Protein AF-A0A212C0D0-F1 (afdb_monomer)

Secondary structure (DSSP, 8-state):
---------------------------TTTT-----GGGGEEES-BS-EEEE-TTSSTT--EEEES-BS-EEEE-S-BS-EEEES-BS-EEEEEEEEEEEEEES-BS-EEEEEEEEEEEES-EEEEEEEEESS--EEES-EEEEEEE---B-TTHHHHHHHTT--TT---TT--EESSPPTT--SEEEPPTT--HHHHSPPP-STTGGGS--B--GGG-SS----TTSPPS--------PPSSTTHHHHHHHHHHHHHS-TTEEES-BS-EEEE-TTSSTT-EEEEES-BS-EEEE-S-BSEEEEES-BS-EEEE--BSS-EEEES-B-

Organism: Cervus elaphus hippelaphus (NCBI:txid46360)

Sequence (329 aa):
MGCFFSKRRKAEKESQPEDEEVQPKQYSWDQREKVDLKDYMFSGLKDVTVGRLPGKVAGQQFLIQDCENCNIYIFDHSATVTIDDCTNCVIFLGPVKGSVFFRNCRDCKCALACQQFRVRDCRKLEVFLCCATQPIIESSTNIKFSCFQWYYPELAFQFKDAGLSIFNNTWSSIHDFTPVSGERNWSLLPEDAVVQDHVPLPTTEELKAVRISTEASRSIVPVSRGQRQK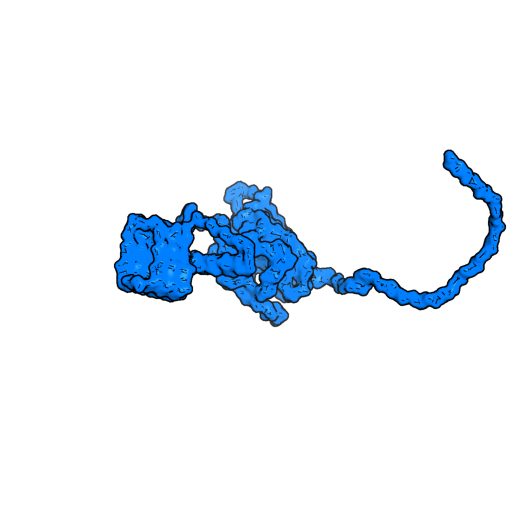SSDESCLVVLFAGDYTIANARKLIDEVDLKDYMFSGLKDVTVGRLPGKVAGQQFLIQDCENCNIYIFDHSATVTIDDCTNCVIFLGPVKGSVFFRNCRD

Foldseek 3Di:
DDDDDDDDDDDDDDDDDDDDDDDDDDDPVNPDDDDDVVLQEDEQAELEEEEDDEPSALAAEHEYENYENYEYAYHAEYQEYEHYCYELYEEEDAEHLAEYEYENYENYEYAYEYQEYEYENYEQYAYQYFYLDAYEYENAAAYEYFHHFKDWPCRLVRCVSSVHDLARGQGQRYDYPDDDPPDDRYYYDDPPDQSCVRRNQDPDPVRVVTDMDRDQLRGPRNGDPHPPDAPDPKDDDDDFDDDDCRVVVVSVLSVLQPPDLAEDEQAECEEGEYAEPSQVAEEHEYYNYECYEYAYQYEYQEYEYECYENYHYHHHHHNHYYHYYNYYD

Solvent-accessible surface area (backbone atoms only — not comparable to full-atom values): 18026 Å² total; per-residue (Å²): 135,88,79,88,86,85,90,87,85,90,83,90,83,90,87,86,82,84,90,74,87,76,74,80,85,83,51,82,72,78,70,56,76,86,79,59,70,70,78,38,46,48,67,68,44,62,74,42,79,51,71,39,56,70,76,68,51,70,46,40,62,38,39,38,31,48,30,33,50,24,40,38,38,35,54,28,20,22,35,30,39,40,38,32,52,29,33,47,27,31,37,40,42,32,27,19,40,32,41,38,39,40,32,52,28,31,55,28,21,33,38,38,31,27,33,32,41,40,38,34,52,28,37,42,35,40,34,23,28,33,15,56,36,68,30,38,38,29,69,43,38,52,35,28,30,37,52,28,50,42,29,38,87,64,50,66,56,26,25,57,75,26,70,49,60,64,83,45,59,36,46,61,56,69,44,66,78,61,77,51,90,98,57,67,44,54,51,70,53,66,91,85,62,56,54,56,86,56,47,60,79,71,86,50,77,78,58,55,71,58,64,70,44,62,47,66,93,63,20,68,30,70,73,58,70,74,75,55,90,70,96,58,91,56,72,69,88,85,84,82,68,92,58,98,55,37,70,60,52,54,50,52,50,52,53,53,66,68,57,55,61,43,53,49,67,69,44,64,74,42,77,51,58,40,52,35,51,52,40,66,49,37,62,34,39,38,31,49,29,34,51,25,41,38,37,34,60,20,39,24,32,28,40,39,39,32,49,30,32,50,54,51,77,46,77,38,59,56,78,55,58,76,45,81,38,80,59,45,117

Nearest PDB structures (foldseek):
  3bh7-assembly1_B  TM=1.000E+00  e=3.393E-32  Homo sapiens
  2yuh-assembly1_A  TM=9.262E-01  e=2.523E-10  Homo sapiens
  5aj8-assembly2_B  TM=5.705E-01  e=1.868E-04  Leishmania major
  1kq5-assembly1_A  TM=7.991E-01  e=3.660E-02  Saccharomyces cerevisiae
  1k4z-assembly1_A  TM=8.362E-01  e=1.196E-01  Saccharomyces cerevisiae

pLDDT: mean 86.24, std 17.58, range [29.16, 98.88]

InterPro domains:
  IPR006599 CARP motif [SM00673] (67-104)
  IPR006599 CARP motif [SM00673] (105-139)
  IPR006599 CARP motif [SM00673] (289-326)
  IPR012945 Tubulin binding cofactor C-like domain [PF07986] (59-177)
  IPR012945 Tubulin binding cofactor C-like domain [PF07986] (281-329)
  IPR016098 Cyclase-associated protein CAP/septum formation inhibitor MinC, C-terminal [G3DSA:2.160.20.70] (38-229)
  IPR016098 Cyclase-associated protein CAP/septum formation inhibitor MinC, C-terminal [G3DSA:2.160.20.70] (260-329)
  IPR017901 C-CAP/cofactor C-like domain [PS51329] (24-179)
  IPR017901 C-CAP/cofactor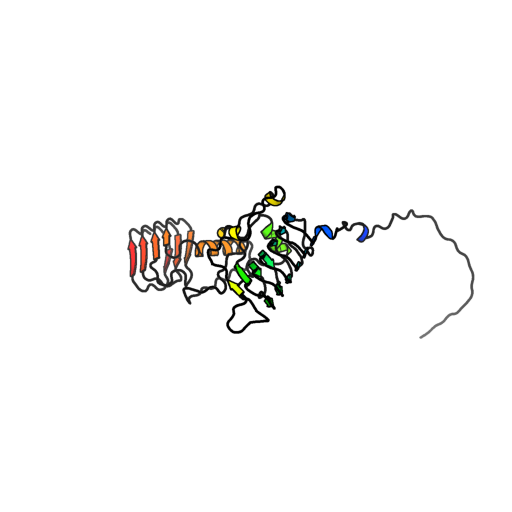 C-like domain [PS51329] (227-329)
  IPR036223 Adenylate cyclase-associated CAP, C-terminal superfamily [SSF69340] (59-112)
  IPR039093 Protein XRP2 [PTHR15440] (1-256)

Mean predicted aligned error: 13.28 Å

Structure (mmCIF, N/CA/C/O backbone):
data_AF-A0A212C0D0-F1
#
_entry.id   AF-A0A212C0D0-F1
#
loop_
_atom_site.group_PDB
_atom_site.id
_atom_site.type_symbol
_atom_site.label_atom_id
_atom_site.label_alt_id
_atom_site.label_comp_id
_atom_site.label_asym_id
_atom_site.label_entity_id
_atom_site.label_seq_id
_atom_site.pdbx_PDB_ins_code
_atom_site.Cartn_x
_atom_site.Cartn_y
_atom_site.Cartn_z
_atom_site.occupancy
_atom_site.B_iso_or_equiv
_atom_site.auth_seq_id
_atom_site.auth_comp_id
_atom_site.auth_asym_id
_atom_site.auth_atom_id
_atom_site.pdbx_PDB_model_num
ATOM 1 N N . MET A 1 1 ? 71.444 4.111 38.781 1.00 38.62 1 MET A N 1
ATOM 2 C CA . MET A 1 1 ? 71.805 5.546 38.809 1.00 38.62 1 MET A CA 1
ATOM 3 C C . MET A 1 1 ? 70.583 6.277 39.349 1.00 38.62 1 MET A C 1
ATOM 5 O O . MET A 1 1 ? 69.582 6.276 38.656 1.00 38.62 1 MET A O 1
ATOM 9 N N . GLY A 1 2 ? 70.459 6.534 40.657 1.00 31.80 2 GLY A N 1
ATOM 10 C CA . GLY A 1 2 ? 71.126 7.610 41.423 1.00 31.80 2 GLY A CA 1
ATOM 11 C C . GLY A 1 2 ? 70.320 8.907 41.223 1.00 31.80 2 GLY A C 1
ATOM 12 O O . GLY A 1 2 ? 70.066 9.235 40.076 1.00 31.80 2 GLY A O 1
ATOM 13 N N . CYS A 1 3 ? 69.830 9.680 42.196 1.00 32.16 3 CYS A N 1
ATOM 14 C CA . CYS A 1 3 ? 69.943 9.788 43.659 1.00 32.16 3 CYS A CA 1
ATOM 15 C C . CYS A 1 3 ? 68.706 10.601 44.149 1.00 32.16 3 CYS A C 1
ATOM 17 O O . CYS A 1 3 ? 68.178 11.391 43.374 1.00 32.16 3 CYS A O 1
ATOM 19 N N . PHE A 1 4 ? 68.087 10.298 45.305 1.00 30.69 4 PHE A N 1
ATOM 20 C CA . PHE A 1 4 ? 68.173 11.024 46.607 1.00 30.69 4 PHE A CA 1
ATOM 21 C C . PHE A 1 4 ? 68.036 12.564 46.510 1.00 30.69 4 PHE A C 1
ATOM 23 O O . PHE A 1 4 ? 68.726 13.175 45.711 1.00 30.69 4 PHE A O 1
ATOM 30 N N . PHE A 1 5 ? 67.148 13.259 47.242 1.00 33.31 5 PHE A N 1
ATOM 31 C CA . PHE A 1 5 ? 67.150 13.542 48.699 1.00 33.31 5 PHE A CA 1
ATOM 32 C C . PHE A 1 5 ? 65.749 14.065 49.137 1.00 33.31 5 PHE A C 1
ATOM 34 O O . PHE A 1 5 ? 65.150 14.865 48.434 1.00 33.31 5 PHE A O 1
ATOM 41 N N . SER A 1 6 ? 65.060 13.494 50.135 1.00 33.75 6 SER A N 1
ATOM 42 C CA . SER A 1 6 ? 65.100 13.706 51.604 1.00 33.75 6 SER A CA 1
ATOM 43 C C . SER A 1 6 ? 64.093 14.732 52.185 1.00 33.75 6 SER A C 1
ATOM 45 O O . SER A 1 6 ? 64.121 15.915 51.880 1.00 33.75 6 SER A O 1
ATOM 47 N N . LYS A 1 7 ? 63.253 14.209 53.092 1.00 34.81 7 LYS A N 1
ATOM 48 C CA . LYS A 1 7 ? 62.204 14.775 53.975 1.00 34.81 7 LYS A CA 1
ATOM 49 C C . LYS A 1 7 ? 62.481 16.145 54.645 1.00 34.81 7 LYS A C 1
ATOM 51 O O . LYS A 1 7 ? 63.546 16.288 55.236 1.00 34.81 7 LYS A O 1
ATOM 56 N N . ARG A 1 8 ? 61.428 16.970 54.860 1.00 34.16 8 ARG A N 1
ATOM 57 C CA . ARG A 1 8 ? 60.784 17.224 56.192 1.00 34.16 8 ARG A CA 1
ATOM 58 C C . ARG A 1 8 ? 59.657 18.300 56.214 1.00 34.16 8 ARG A C 1
ATOM 60 O O . ARG A 1 8 ? 59.887 19.432 55.832 1.00 34.16 8 ARG A O 1
ATOM 67 N N . ARG A 1 9 ? 58.548 17.914 56.884 1.00 31.94 9 ARG A N 1
ATOM 68 C CA . ARG A 1 9 ? 57.639 18.631 57.836 1.00 31.94 9 ARG A CA 1
ATOM 69 C C . ARG A 1 9 ? 56.562 19.661 57.380 1.00 31.94 9 ARG A C 1
ATOM 71 O O . ARG A 1 9 ? 56.871 20.765 56.973 1.00 31.94 9 ARG A O 1
ATOM 78 N N . LYS A 1 10 ? 55.297 19.252 57.640 1.00 33.59 10 LYS A N 1
ATOM 79 C CA . LYS A 1 10 ? 54.050 19.957 58.072 1.00 33.59 10 LYS A CA 1
ATOM 80 C C . LYS A 1 10 ? 54.117 21.475 58.365 1.00 33.59 10 LYS A C 1
ATOM 82 O O . LYS A 1 10 ? 54.877 21.843 59.254 1.00 33.59 10 LYS A O 1
ATOM 87 N N . ALA A 1 11 ? 53.182 22.277 57.825 1.00 30.45 11 ALA A N 1
ATOM 88 C CA . ALA A 1 11 ? 51.891 22.680 58.445 1.00 30.45 11 ALA A CA 1
ATOM 89 C C . ALA A 1 11 ? 51.213 23.878 57.708 1.00 30.45 11 ALA A C 1
ATOM 91 O O . ALA A 1 11 ? 51.884 24.850 57.399 1.00 30.45 11 ALA A O 1
ATOM 92 N N . GLU A 1 12 ? 49.896 23.751 57.466 1.00 31.11 12 GLU A N 1
ATOM 93 C CA . GLU A 1 12 ? 48.795 24.755 57.438 1.00 31.11 12 GLU A CA 1
ATOM 94 C C . GLU A 1 12 ? 48.975 26.175 56.842 1.00 31.11 12 GLU A C 1
ATOM 96 O O . GLU A 1 12 ? 49.699 26.999 57.390 1.00 31.11 12 GLU A O 1
ATOM 101 N N . LYS A 1 13 ? 48.131 26.545 55.859 1.00 30.44 13 LYS A N 1
ATOM 102 C CA . LYS A 1 13 ? 46.884 27.324 56.082 1.00 30.44 13 LYS A CA 1
ATOM 103 C C . LYS A 1 13 ? 46.104 27.575 54.781 1.00 30.44 13 LYS A C 1
ATOM 105 O O . LYS A 1 13 ? 46.679 27.884 53.744 1.00 30.44 13 LYS A O 1
ATOM 110 N N . GLU A 1 14 ? 44.788 27.428 54.892 1.00 34.97 14 GLU A N 1
ATOM 111 C CA . GLU A 1 14 ? 43.756 27.690 53.886 1.00 34.97 14 GLU A CA 1
ATOM 112 C C . GLU A 1 14 ? 43.646 29.173 53.501 1.00 34.97 14 GLU A C 1
ATOM 114 O O . GLU A 1 14 ? 43.790 30.056 54.345 1.00 34.97 14 GLU A O 1
ATOM 119 N N . SER A 1 15 ? 43.271 29.425 52.243 1.00 29.16 15 SER A N 1
ATOM 120 C CA . SER A 1 15 ? 42.264 30.436 51.889 1.00 29.16 15 SER A CA 1
ATOM 121 C C . SER A 1 15 ? 41.628 30.078 50.532 1.00 29.16 15 SER A C 1
ATOM 123 O O . SER A 1 15 ? 42.322 29.817 49.554 1.00 29.16 15 SER A O 1
ATOM 125 N N . GLN A 1 16 ? 40.299 30.008 50.510 1.00 34.16 16 GLN A N 1
ATOM 126 C CA . GLN A 1 16 ? 39.390 30.004 49.352 1.00 34.16 16 GLN A CA 1
ATOM 127 C C . GLN A 1 16 ? 38.256 30.991 49.704 1.00 34.16 16 GLN A C 1
ATOM 129 O O . GLN A 1 16 ? 38.034 31.202 50.901 1.00 34.16 16 GLN A O 1
ATOM 134 N N . PRO A 1 17 ? 37.407 31.438 48.764 1.00 43.25 17 PRO A N 1
ATOM 135 C CA . PRO A 1 17 ? 37.631 31.810 47.361 1.00 43.25 17 PRO A CA 1
ATOM 136 C C . PRO A 1 17 ? 37.005 33.201 47.047 1.00 43.25 17 PRO A C 1
ATOM 138 O O . PRO A 1 17 ? 36.268 33.747 47.862 1.00 43.25 17 PRO A O 1
ATOM 141 N N . GLU A 1 18 ? 37.276 33.775 45.870 1.00 35.72 18 GLU A N 1
ATOM 142 C CA . GLU A 1 18 ? 36.468 34.875 45.309 1.00 35.72 18 GLU A CA 1
ATOM 143 C C . GLU A 1 18 ? 35.354 34.290 44.422 1.00 35.72 18 GLU A C 1
ATOM 145 O O . GLU A 1 18 ? 35.591 33.355 43.654 1.00 35.72 18 GLU A O 1
ATOM 150 N N . ASP A 1 19 ? 34.140 34.818 44.591 1.00 40.84 19 ASP A N 1
ATOM 151 C CA . ASP A 1 19 ? 32.892 34.404 43.946 1.00 40.84 19 ASP A CA 1
ATOM 152 C C . ASP A 1 19 ? 32.885 34.702 42.433 1.00 40.84 19 ASP A C 1
ATOM 154 O O . ASP A 1 19 ? 32.779 35.855 42.013 1.00 40.84 19 ASP A O 1
ATOM 158 N N . GLU A 1 20 ? 32.915 33.656 41.603 1.00 43.91 20 GLU A N 1
ATOM 159 C CA . GLU A 1 20 ? 32.450 33.725 40.213 1.00 43.91 20 GLU A CA 1
ATOM 160 C C . GLU A 1 20 ? 30.969 33.315 40.159 1.00 43.91 20 GLU A C 1
ATOM 162 O O . GLU A 1 20 ? 30.600 32.207 40.560 1.00 43.91 20 GLU A O 1
ATOM 167 N N . GLU A 1 21 ? 30.108 34.199 39.645 1.00 48.31 21 GLU A N 1
ATOM 168 C CA . GLU A 1 21 ? 28.703 33.897 39.354 1.00 48.31 21 GLU A CA 1
ATOM 169 C C . GLU A 1 21 ? 28.601 32.725 38.362 1.00 48.31 21 GLU A C 1
ATOM 171 O O . GLU A 1 21 ? 28.820 32.855 37.155 1.00 48.31 21 GLU A O 1
ATOM 176 N N . VAL A 1 22 ? 28.250 31.547 38.879 1.00 49.12 22 VAL A N 1
ATOM 177 C CA . VAL A 1 22 ? 28.035 30.338 38.081 1.00 49.12 22 VAL A CA 1
ATOM 178 C C . VAL A 1 22 ? 26.730 30.483 37.298 1.00 49.12 22 VAL A C 1
ATOM 180 O O . VAL A 1 22 ? 25.641 30.340 37.855 1.00 49.12 22 VAL A O 1
ATOM 183 N N . GLN A 1 23 ? 26.824 30.712 35.985 1.00 55.38 23 GLN A N 1
ATOM 184 C CA . GLN A 1 23 ? 25.677 30.525 35.093 1.00 55.38 23 GLN A CA 1
ATOM 185 C C . GLN A 1 23 ? 25.164 29.078 35.221 1.00 55.38 23 GLN A C 1
ATOM 187 O O . GLN A 1 23 ? 25.974 28.141 35.223 1.00 55.38 23 GLN A O 1
ATOM 192 N N . PRO A 1 24 ? 23.841 28.858 35.345 1.00 58.16 24 PRO A N 1
ATOM 193 C CA . PRO A 1 24 ? 23.301 27.527 35.572 1.00 58.16 24 PRO A CA 1
ATOM 194 C C . PRO A 1 24 ? 23.665 26.610 34.403 1.00 58.16 24 PRO A C 1
ATOM 196 O O . PRO A 1 24 ? 23.395 26.914 33.242 1.00 58.16 24 PRO A O 1
ATOM 199 N N . LYS A 1 25 ? 24.304 25.479 34.723 1.00 63.28 25 LYS A N 1
ATOM 200 C CA . LYS A 1 25 ? 24.682 24.455 33.745 1.00 63.28 25 LYS A CA 1
ATOM 201 C C . LYS A 1 25 ? 23.415 23.943 33.061 1.00 63.28 25 LYS A C 1
ATOM 203 O O . LYS A 1 25 ? 22.611 23.270 33.695 1.00 63.28 25 LYS A O 1
ATOM 208 N N . GLN A 1 26 ? 23.253 24.272 31.783 1.00 46.06 26 GLN A N 1
ATOM 209 C CA . GLN A 1 26 ? 22.181 23.751 30.944 1.00 46.06 26 GLN A CA 1
ATOM 210 C C . GLN A 1 26 ? 22.634 22.411 30.361 1.00 46.06 26 GLN A C 1
ATOM 212 O O . GLN A 1 26 ? 23.650 22.331 29.668 1.00 46.06 26 GLN A O 1
ATOM 217 N N . TYR A 1 27 ? 21.913 21.343 30.676 1.00 69.44 27 TYR A N 1
ATOM 218 C CA . TYR A 1 27 ? 22.254 19.994 30.251 1.00 69.44 27 TYR A CA 1
ATOM 219 C C . TYR A 1 27 ? 21.437 19.581 29.020 1.00 69.44 27 TYR A C 1
ATOM 221 O O . TYR A 1 27 ? 20.336 20.069 28.785 1.00 69.44 27 TYR A O 1
ATOM 229 N N . SER A 1 28 ? 21.945 18.629 28.229 1.00 56.00 28 SER A N 1
ATOM 230 C CA . SER A 1 28 ? 21.279 18.154 26.995 1.00 56.00 28 SER A CA 1
ATOM 231 C C . SER A 1 28 ? 19.851 17.613 27.198 1.00 56.00 28 SER A C 1
ATOM 233 O O . SER A 1 28 ? 19.073 17.542 26.249 1.00 56.00 28 SER A O 1
ATOM 235 N N . TRP A 1 29 ? 19.489 17.229 28.425 1.00 56.12 29 TRP A N 1
ATOM 236 C CA . TRP A 1 29 ? 18.138 16.794 28.784 1.00 56.12 29 TRP A CA 1
ATOM 237 C C . TRP A 1 29 ? 17.188 17.946 29.133 1.00 56.12 29 TRP A C 1
ATOM 239 O O . TRP A 1 29 ? 15.981 17.740 29.069 1.00 56.12 29 TRP A O 1
ATOM 249 N N . ASP A 1 30 ? 17.696 19.151 29.404 1.00 60.59 30 ASP A N 1
ATOM 250 C CA . ASP A 1 30 ? 16.882 20.350 29.655 1.00 60.59 30 ASP A CA 1
ATOM 251 C C . ASP A 1 30 ? 16.290 20.933 28.356 1.00 60.59 30 ASP A C 1
ATOM 253 O O . ASP A 1 30 ? 15.386 21.762 28.399 1.00 60.59 30 ASP A O 1
ATOM 257 N N . GLN A 1 31 ? 16.787 20.483 27.194 1.00 58.12 31 GLN A N 1
ATOM 258 C CA . GLN A 1 31 ? 16.318 20.861 25.853 1.00 58.12 31 GLN A CA 1
ATOM 259 C C . GLN A 1 31 ? 15.460 19.782 25.172 1.00 58.12 31 GLN A C 1
ATOM 261 O O . GLN A 1 31 ? 15.051 19.963 24.027 1.00 58.12 31 GLN A O 1
ATOM 266 N N . ARG A 1 32 ? 15.192 18.643 25.829 1.00 58.94 32 ARG A N 1
ATOM 267 C CA . ARG A 1 32 ? 14.329 17.610 25.240 1.00 58.94 32 ARG A CA 1
ATOM 268 C C . ARG A 1 32 ? 12.886 18.097 25.250 1.00 58.94 32 ARG A C 1
ATOM 270 O O . ARG A 1 32 ? 12.321 18.332 26.317 1.00 58.94 32 ARG A O 1
ATOM 277 N N . GLU A 1 33 ? 12.289 18.210 24.067 1.00 63.34 33 GLU A N 1
ATOM 278 C CA . GLU A 1 33 ? 10.843 18.381 23.950 1.00 63.34 33 GLU A CA 1
ATOM 279 C C . GLU A 1 33 ? 10.141 17.273 24.746 1.00 63.34 33 GLU A C 1
ATOM 281 O O . GLU A 1 33 ? 10.523 16.100 24.691 1.00 63.34 33 GLU A O 1
ATOM 286 N N . LYS A 1 34 ? 9.142 17.650 25.549 1.00 66.19 34 LYS A N 1
ATOM 287 C CA . LYS A 1 34 ? 8.355 16.685 26.320 1.00 66.19 34 LYS A CA 1
ATOM 288 C C . LYS A 1 34 ? 7.510 15.865 25.347 1.00 66.19 34 LYS A C 1
ATOM 290 O O . LYS A 1 34 ? 6.493 16.344 24.865 1.00 66.19 34 LYS A O 1
ATOM 295 N N . VAL A 1 35 ? 7.944 14.640 25.077 1.00 70.38 35 VAL A N 1
ATOM 296 C CA . VAL A 1 35 ? 7.210 13.656 24.276 1.00 70.38 35 VAL A CA 1
ATOM 297 C C . VAL A 1 35 ? 6.101 13.053 25.148 1.00 70.38 35 VAL A C 1
ATOM 299 O O . VAL A 1 35 ? 6.407 12.371 26.127 1.00 70.38 35 VAL A O 1
ATOM 302 N N . ASP A 1 36 ? 4.826 13.310 24.834 1.00 78.00 36 ASP A N 1
ATOM 303 C CA . ASP A 1 36 ? 3.701 12.622 25.482 1.00 78.00 36 ASP A CA 1
ATOM 304 C C . ASP A 1 36 ? 3.478 11.266 24.799 1.00 78.00 36 ASP A C 1
ATOM 306 O O . ASP A 1 36 ? 3.315 11.178 23.584 1.00 78.00 36 ASP A O 1
ATOM 310 N N . LEU A 1 37 ? 3.447 10.189 25.584 1.00 79.44 37 LEU A N 1
ATOM 311 C CA . LEU A 1 37 ? 3.172 8.833 25.100 1.00 79.44 37 LEU A CA 1
ATOM 312 C C . LEU A 1 37 ? 1.828 8.741 24.362 1.00 79.44 37 LEU A C 1
ATOM 314 O O . LEU A 1 37 ? 1.693 7.945 23.433 1.00 79.44 37 LEU A O 1
ATOM 318 N N . LYS A 1 38 ? 0.849 9.574 24.737 1.00 81.88 38 LYS A N 1
ATOM 319 C CA . LYS A 1 38 ? -0.470 9.624 24.090 1.00 81.88 38 LYS A CA 1
ATOM 320 C C . LYS A 1 38 ? -0.408 10.074 22.634 1.00 81.88 38 LYS A C 1
ATOM 322 O O . LYS A 1 38 ? -1.271 9.699 21.843 1.00 81.88 38 LYS A O 1
ATOM 327 N N . ASP A 1 39 ? 0.619 10.828 22.253 1.00 85.94 39 ASP A N 1
ATOM 328 C CA . ASP A 1 39 ? 0.775 11.282 20.873 1.00 85.94 39 ASP A CA 1
ATOM 329 C C . ASP A 1 39 ? 1.171 10.134 19.936 1.00 85.94 39 ASP A C 1
ATOM 331 O O . ASP A 1 39 ? 0.883 10.195 18.738 1.00 85.94 39 ASP A O 1
ATOM 335 N N . TYR A 1 40 ? 1.710 9.047 20.493 1.00 94.81 40 TYR A N 1
ATOM 336 C CA . TYR A 1 40 ? 2.247 7.888 19.776 1.00 94.81 40 TYR A CA 1
ATOM 337 C C . TYR A 1 40 ? 1.440 6.608 20.009 1.00 94.81 40 TYR A C 1
ATOM 339 O O . TYR A 1 40 ? 1.915 5.503 19.733 1.00 94.81 40 TYR A O 1
ATOM 347 N N . MET A 1 41 ? 0.215 6.743 20.523 1.00 96.62 41 MET A N 1
ATOM 348 C CA . MET A 1 41 ? -0.687 5.613 20.672 1.00 96.62 41 MET A CA 1
ATOM 349 C C . MET A 1 41 ? -2.146 5.954 20.378 1.00 96.62 41 MET A C 1
ATOM 351 O O . MET A 1 41 ? -2.643 7.025 20.721 1.00 96.62 41 MET A O 1
ATOM 355 N N . PHE A 1 42 ? -2.856 4.986 19.813 1.00 98.00 42 PHE A N 1
ATOM 356 C CA . PHE A 1 42 ? -4.312 4.947 19.781 1.00 98.00 42 PHE A CA 1
ATOM 357 C C . PHE A 1 42 ? -4.773 3.718 20.554 1.00 98.00 42 PHE A C 1
ATOM 359 O O . PHE A 1 42 ? -4.372 2.604 20.237 1.00 98.00 42 PHE A O 1
ATOM 366 N N . SER A 1 43 ? -5.568 3.925 21.601 1.00 97.88 43 SER A N 1
ATOM 367 C CA . SER A 1 43 ? -5.952 2.866 22.535 1.00 97.88 43 SER A CA 1
ATOM 368 C C . SER A 1 43 ? -7.426 2.977 22.887 1.00 97.88 43 SER A C 1
ATOM 370 O O . SER A 1 43 ? -7.873 4.061 23.263 1.00 97.88 43 SER A O 1
ATOM 372 N N . GLY A 1 44 ? -8.166 1.869 22.806 1.00 98.00 44 GLY A N 1
ATOM 373 C CA . GLY A 1 44 ? -9.552 1.807 23.288 1.00 98.00 44 GLY A CA 1
ATOM 374 C C . GLY A 1 44 ? -10.541 2.667 22.494 1.00 98.00 44 GLY A C 1
ATOM 375 O O . GLY A 1 44 ? -11.575 3.065 23.032 1.00 98.00 44 GLY A O 1
ATOM 376 N N . LEU A 1 45 ? -10.209 3.022 21.250 1.00 98.19 45 LEU A N 1
ATOM 377 C CA . LEU A 1 45 ? -11.050 3.874 20.413 1.00 98.19 45 LEU A CA 1
ATOM 378 C C . LEU A 1 45 ? -12.177 3.063 19.770 1.00 98.19 45 LEU A C 1
ATOM 380 O O . LEU A 1 45 ? -11.974 1.914 19.383 1.00 98.19 45 LEU A O 1
ATOM 384 N N . LYS A 1 46 ? -13.358 3.673 19.626 1.00 98.62 46 LYS A N 1
ATOM 385 C CA . LYS A 1 46 ? -14.514 3.049 18.973 1.00 98.62 46 LYS A CA 1
ATOM 386 C C . LYS A 1 46 ? -15.220 4.011 18.034 1.00 98.62 46 LYS A C 1
ATOM 388 O O . LYS A 1 46 ? -15.391 5.173 18.392 1.00 98.62 46 LYS A O 1
ATOM 393 N N . ASP A 1 47 ? -15.618 3.522 16.861 1.00 98.00 47 ASP A N 1
ATOM 394 C CA . ASP A 1 47 ? -16.477 4.230 15.895 1.00 98.00 47 ASP A CA 1
ATOM 395 C C . ASP A 1 47 ? -15.958 5.632 15.506 1.00 98.00 47 ASP A C 1
ATOM 397 O O . ASP A 1 47 ? -16.719 6.579 15.296 1.00 98.00 47 ASP A O 1
ATOM 401 N N . VAL A 1 48 ? -14.632 5.783 15.429 1.00 97.19 48 VAL A N 1
ATOM 402 C CA . VAL A 1 48 ? -13.966 7.070 15.179 1.00 97.19 48 VAL A CA 1
ATOM 403 C C . VAL A 1 48 ? -12.992 7.007 14.011 1.00 97.19 48 VAL A C 1
ATOM 405 O O . VAL A 1 48 ? -12.392 5.975 13.715 1.00 97.19 48 VAL A O 1
ATOM 408 N N . THR A 1 49 ? -12.797 8.155 13.364 1.00 97.88 49 THR A N 1
ATOM 409 C CA . THR A 1 49 ? -11.708 8.366 12.406 1.00 97.88 49 THR A CA 1
ATOM 410 C C . THR A 1 49 ? -10.634 9.235 13.048 1.00 97.88 49 THR A C 1
ATOM 412 O O . THR A 1 49 ? -10.921 10.358 13.454 1.00 97.88 49 THR A O 1
ATOM 415 N N . VAL A 1 50 ? -9.409 8.721 13.141 1.00 97.31 50 VAL A N 1
ATOM 416 C CA . VAL A 1 50 ? -8.267 9.390 13.781 1.00 97.31 50 VAL A CA 1
ATOM 417 C C . VAL A 1 50 ? -7.016 9.272 12.921 1.00 97.31 50 VAL A C 1
ATOM 419 O O . VAL A 1 50 ? -6.920 8.420 12.037 1.00 97.31 50 VAL A O 1
ATOM 422 N N . GLY A 1 51 ? -6.026 10.122 13.171 1.00 97.25 51 GLY A N 1
ATOM 423 C CA . GLY A 1 51 ? -4.779 10.029 12.434 1.00 97.25 51 GLY A CA 1
ATOM 424 C C . GLY A 1 51 ? -3.668 10.934 12.930 1.00 97.25 51 GLY A C 1
ATOM 425 O O . GLY A 1 51 ? -3.779 11.609 13.957 1.00 97.25 51 GLY A O 1
ATOM 426 N N . ARG A 1 52 ? -2.566 10.910 12.187 1.00 97.38 52 ARG A N 1
ATOM 427 C CA . ARG A 1 52 ? -1.406 11.781 12.362 1.00 97.38 52 ARG A CA 1
ATOM 428 C C . ARG A 1 52 ? -1.030 12.371 11.015 1.00 97.38 52 ARG A C 1
ATOM 430 O O . ARG A 1 52 ? -0.897 11.645 10.033 1.00 97.38 52 ARG A O 1
ATOM 437 N N . LEU A 1 53 ? -0.882 13.690 10.992 1.00 97.44 53 LEU A N 1
ATOM 438 C CA . LEU A 1 53 ? -0.408 14.431 9.828 1.00 97.44 53 LEU A CA 1
ATOM 439 C C . LEU A 1 53 ? 1.110 14.257 9.640 1.00 97.44 53 LEU A C 1
ATOM 441 O O . LEU A 1 53 ? 1.800 13.877 10.594 1.00 97.44 53 LEU A O 1
ATOM 445 N N . PRO A 1 54 ? 1.646 14.568 8.445 1.00 97.94 54 PRO A N 1
ATOM 446 C CA . PRO A 1 54 ? 3.085 14.567 8.208 1.00 97.94 54 PRO A CA 1
ATOM 447 C C . PRO A 1 54 ? 3.864 15.369 9.262 1.00 97.94 54 PRO A C 1
ATOM 449 O O . PRO A 1 54 ? 3.465 16.470 9.645 1.00 97.94 54 PRO A O 1
ATOM 452 N N . GLY A 1 55 ? 4.975 14.804 9.740 1.00 95.56 55 GLY A N 1
ATOM 453 C CA . GLY A 1 55 ? 5.852 15.399 10.752 1.00 95.56 55 GLY A CA 1
ATOM 454 C C . GLY A 1 55 ? 5.390 15.224 12.203 1.00 95.56 55 GLY A C 1
ATOM 455 O O . GLY A 1 55 ? 6.089 15.674 13.107 1.00 95.56 55 GLY A O 1
ATOM 456 N N . LYS A 1 56 ? 4.230 14.601 12.458 1.00 95.62 56 LYS A N 1
ATOM 457 C CA . LYS A 1 56 ? 3.712 14.384 13.822 1.00 95.62 56 LYS A CA 1
ATOM 458 C C . LYS A 1 56 ? 4.222 13.111 14.491 1.00 95.62 56 LYS A C 1
ATOM 460 O O . LYS A 1 56 ? 4.118 13.019 15.707 1.00 95.62 56 LYS A O 1
ATOM 465 N N . VAL A 1 57 ? 4.742 12.145 13.731 1.00 96.69 57 VAL A N 1
ATOM 466 C CA . VAL A 1 57 ? 5.337 10.915 14.284 1.00 96.69 57 VAL A CA 1
ATOM 467 C C . VAL A 1 57 ? 6.856 10.936 14.160 1.00 96.69 57 VAL A C 1
ATOM 469 O O . VAL A 1 57 ? 7.541 10.486 15.073 1.00 96.69 57 VAL A O 1
ATOM 472 N N . ALA A 1 58 ? 7.385 11.471 13.057 1.00 95.56 58 ALA A N 1
ATOM 473 C CA . ALA A 1 58 ? 8.805 11.737 12.838 1.00 95.56 58 ALA A CA 1
ATOM 474 C C . ALA A 1 58 ? 9.734 10.561 13.209 1.00 95.56 58 ALA A C 1
ATOM 476 O O . ALA A 1 58 ? 10.753 10.733 13.880 1.00 95.56 58 ALA A O 1
ATOM 477 N N . GLY A 1 59 ? 9.358 9.341 12.810 1.00 96.00 59 GLY A N 1
ATOM 478 C CA . GLY A 1 59 ? 10.189 8.155 13.008 1.00 96.00 59 GLY A CA 1
ATOM 479 C C . GLY A 1 59 ? 10.135 7.554 14.413 1.00 96.00 59 GLY A C 1
ATOM 480 O O . GLY A 1 59 ? 10.895 6.630 14.691 1.00 96.00 59 GLY A O 1
ATOM 481 N N . GLN A 1 60 ? 9.243 8.012 15.292 1.00 96.69 60 GLN A N 1
ATOM 482 C CA . GLN A 1 60 ? 9.003 7.363 16.583 1.00 96.69 60 GLN A CA 1
ATOM 483 C C . GLN A 1 60 ? 8.248 6.034 16.427 1.00 96.69 60 GLN A C 1
ATOM 485 O O . GLN A 1 60 ? 7.703 5.706 15.370 1.00 96.69 60 GLN A O 1
ATOM 490 N N . GLN A 1 61 ? 8.250 5.228 17.488 1.00 97.00 61 GLN A N 1
ATOM 491 C CA . GLN A 1 61 ? 7.406 4.037 17.581 1.00 97.00 61 GLN A CA 1
ATOM 492 C C . GLN A 1 61 ? 5.936 4.443 17.736 1.00 97.00 61 GLN A C 1
ATOM 494 O O . GLN A 1 61 ? 5.653 5.422 18.416 1.00 97.00 61 GLN A O 1
ATOM 499 N N . PHE A 1 62 ? 5.015 3.669 17.156 1.00 98.31 62 PHE A N 1
ATOM 500 C CA . PHE A 1 62 ? 3.575 3.887 17.303 1.00 98.31 62 PHE A CA 1
ATOM 501 C C . PHE A 1 62 ? 2.854 2.612 17.767 1.00 98.31 62 PHE A C 1
ATOM 503 O O . PHE A 1 62 ? 3.213 1.503 17.360 1.00 98.31 62 PHE A O 1
ATOM 510 N N . LEU A 1 63 ? 1.832 2.755 18.611 1.00 98.44 63 LEU A N 1
ATOM 511 C CA . LEU A 1 63 ? 1.009 1.647 19.109 1.00 98.44 63 LEU A CA 1
ATOM 512 C C . LEU A 1 63 ? -0.469 1.871 18.779 1.00 98.44 63 LEU A C 1
ATOM 514 O O . LEU A 1 63 ? -1.021 2.931 19.056 1.00 98.44 63 LEU A O 1
ATOM 518 N N . ILE A 1 64 ? -1.130 0.869 18.216 1.00 98.69 64 ILE A N 1
ATOM 519 C CA . ILE A 1 64 ? -2.579 0.859 18.008 1.00 98.69 64 ILE A CA 1
ATOM 520 C C . ILE A 1 64 ? -3.111 -0.356 18.761 1.00 98.69 64 ILE A C 1
ATOM 522 O O . ILE A 1 64 ? -2.716 -1.471 18.449 1.00 98.69 64 ILE A O 1
ATOM 526 N N . GLN A 1 65 ? -3.966 -0.168 19.758 1.00 98.38 65 GLN A N 1
ATOM 527 C CA . GLN A 1 65 ? -4.474 -1.274 20.569 1.00 98.38 65 GLN A CA 1
ATOM 528 C C . GLN A 1 65 ? -5.953 -1.104 20.914 1.00 98.38 65 GLN A C 1
ATOM 530 O O . GLN A 1 65 ? -6.438 0.021 21.056 1.00 98.38 65 GLN A O 1
ATOM 535 N N . ASP A 1 66 ? -6.679 -2.210 21.055 1.00 98.56 66 ASP A N 1
ATOM 536 C CA . ASP A 1 66 ? -8.070 -2.235 21.528 1.00 98.56 66 ASP A CA 1
ATOM 537 C C . ASP A 1 66 ? -9.022 -1.304 20.745 1.00 98.56 66 ASP A C 1
ATOM 539 O O . ASP A 1 66 ? -9.913 -0.679 21.325 1.00 98.56 66 ASP A O 1
ATOM 543 N N . CYS A 1 67 ? -8.812 -1.138 19.434 1.00 98.75 67 CYS A N 1
ATOM 544 C CA . CYS A 1 67 ? -9.643 -0.264 18.600 1.00 98.75 67 CYS A CA 1
ATOM 545 C C . CYS A 1 67 ? -10.726 -1.058 17.853 1.00 98.75 67 CYS A C 1
ATOM 547 O O . CYS A 1 67 ? -10.453 -2.127 17.305 1.00 98.75 67 CYS A O 1
ATOM 549 N N . GLU A 1 68 ? -11.946 -0.528 17.783 1.00 98.81 68 GLU A N 1
ATOM 550 C CA . GLU A 1 68 ? -13.094 -1.190 17.151 1.00 98.81 68 GLU A CA 1
ATOM 551 C C . GLU A 1 68 ? -13.830 -0.241 16.196 1.00 98.81 68 GLU A C 1
ATOM 553 O O . GLU A 1 68 ? -14.169 0.878 16.570 1.00 98.81 68 GLU A O 1
ATOM 558 N N . ASN A 1 69 ? -14.106 -0.680 14.965 1.00 98.62 69 ASN A N 1
ATOM 559 C CA . ASN A 1 69 ? -14.800 0.128 13.948 1.00 98.62 69 ASN A CA 1
ATOM 560 C C . ASN A 1 69 ? -14.111 1.482 13.669 1.00 98.62 69 ASN A C 1
ATOM 562 O O . ASN A 1 69 ? -14.773 2.503 13.465 1.00 98.62 69 ASN A O 1
ATOM 566 N N . CYS A 1 70 ? -12.777 1.520 13.702 1.00 98.56 70 CYS A N 1
ATOM 567 C CA . CYS A 1 70 ? -12.012 2.756 13.542 1.00 98.56 70 CYS A CA 1
ATOM 568 C C . CYS A 1 70 ? -11.384 2.890 12.154 1.00 98.56 70 CYS A C 1
ATOM 570 O O . CYS A 1 70 ? -10.873 1.920 11.599 1.00 98.56 70 CYS A O 1
ATOM 572 N N . ASN A 1 71 ? -11.304 4.122 11.651 1.00 98.56 71 ASN A N 1
ATOM 573 C CA . ASN A 1 71 ? -10.441 4.455 10.517 1.00 98.56 71 ASN A CA 1
ATOM 574 C C . ASN A 1 71 ? -9.209 5.208 11.033 1.00 98.56 71 ASN A C 1
ATOM 576 O O . ASN A 1 71 ? -9.336 6.284 11.615 1.00 98.56 71 ASN A O 1
ATOM 580 N N . ILE A 1 72 ? -8.021 4.651 10.839 1.00 98.62 72 ILE A N 1
ATOM 581 C CA . ILE A 1 72 ? -6.773 5.138 11.424 1.00 98.62 72 ILE A CA 1
ATOM 582 C C . ILE A 1 72 ? -5.798 5.464 10.298 1.00 98.62 72 ILE A C 1
ATOM 584 O O . ILE A 1 72 ? -5.433 4.587 9.522 1.00 98.62 72 ILE A O 1
ATOM 588 N N . TYR A 1 73 ? -5.344 6.714 10.220 1.00 98.62 73 TYR A N 1
ATOM 589 C CA . TYR A 1 73 ? -4.433 7.157 9.162 1.00 98.62 73 TYR A CA 1
ATOM 590 C C . TYR A 1 73 ? -3.178 7.807 9.738 1.00 98.62 73 TYR A C 1
ATOM 592 O O . TYR A 1 73 ? -3.226 8.916 10.265 1.00 98.62 73 TYR A O 1
ATOM 600 N N . ILE A 1 74 ? -2.033 7.141 9.621 1.00 98.44 74 ILE A N 1
ATOM 601 C CA . ILE A 1 74 ? -0.738 7.679 10.048 1.00 98.44 74 ILE A CA 1
ATOM 602 C C . ILE A 1 74 ? 0.032 8.119 8.803 1.00 98.44 74 ILE A C 1
ATOM 604 O O . ILE A 1 74 ? 0.716 7.315 8.177 1.00 98.44 74 ILE A O 1
ATOM 608 N N . PHE A 1 75 ? -0.086 9.395 8.426 1.00 98.56 75 PHE A N 1
ATOM 609 C CA . PHE A 1 75 ? 0.567 9.982 7.247 1.00 98.56 75 PHE A CA 1
ATOM 610 C C . PHE A 1 75 ? 2.004 10.434 7.533 1.00 98.56 75 PHE A C 1
ATOM 612 O O . PHE A 1 75 ? 2.422 11.528 7.150 1.00 98.56 75 PHE A O 1
ATOM 619 N N . ASP A 1 76 ? 2.769 9.597 8.228 1.00 98.50 76 ASP A N 1
ATOM 620 C CA . ASP A 1 76 ? 4.161 9.865 8.570 1.00 98.50 76 ASP A CA 1
ATOM 621 C C . ASP A 1 76 ? 4.965 8.569 8.709 1.00 98.50 76 ASP A C 1
ATOM 623 O O . ASP A 1 76 ? 4.403 7.482 8.856 1.00 98.50 76 ASP A O 1
ATOM 627 N N . HIS A 1 77 ? 6.288 8.683 8.655 1.00 98.62 77 HIS A N 1
ATOM 628 C CA . HIS A 1 77 ? 7.178 7.557 8.886 1.00 98.62 77 HIS A CA 1
ATOM 629 C C . HIS A 1 77 ? 7.287 7.214 10.378 1.00 98.62 77 HIS A C 1
ATOM 631 O O . HIS A 1 77 ? 7.159 8.071 11.255 1.00 98.62 77 HIS A O 1
ATOM 637 N N . SER A 1 78 ? 7.534 5.941 10.678 1.00 98.62 78 SER A N 1
ATOM 638 C CA . SER A 1 78 ? 7.625 5.416 12.050 1.00 98.62 78 SER A CA 1
ATOM 639 C C . SER A 1 78 ? 8.793 4.439 12.194 1.00 98.62 78 SER A C 1
ATOM 641 O O . SER A 1 78 ? 9.222 3.821 11.219 1.00 98.62 78 SER A O 1
ATOM 643 N N . ALA A 1 79 ? 9.306 4.249 13.411 1.00 97.94 79 ALA A N 1
ATOM 644 C CA . ALA A 1 79 ? 10.333 3.236 13.674 1.00 97.94 79 ALA A CA 1
ATOM 645 C C . ALA A 1 79 ? 9.758 1.816 13.596 1.00 97.94 79 ALA A C 1
ATOM 647 O O . ALA A 1 79 ? 10.306 0.946 12.924 1.00 97.94 79 ALA A O 1
ATOM 648 N N . THR A 1 80 ? 8.656 1.584 14.303 1.00 98.44 80 THR A N 1
ATOM 649 C CA . THR A 1 80 ? 7.953 0.302 14.397 1.00 98.44 80 THR A CA 1
ATOM 650 C C . THR A 1 80 ? 6.499 0.580 14.758 1.00 98.44 80 THR A C 1
ATOM 652 O O . THR A 1 80 ? 6.224 1.554 15.465 1.00 98.44 80 THR A O 1
ATOM 655 N N . VAL A 1 81 ? 5.579 -0.251 14.273 1.00 98.81 81 VAL A N 1
ATOM 656 C CA . VAL A 1 81 ? 4.152 -0.140 14.595 1.00 98.81 81 VAL A CA 1
ATOM 657 C C . VAL A 1 81 ? 3.634 -1.487 15.067 1.00 98.81 81 VAL A C 1
ATOM 659 O O . VAL A 1 81 ? 3.835 -2.508 14.409 1.00 98.81 81 VAL A O 1
ATOM 662 N N . THR A 1 82 ? 2.965 -1.494 16.213 1.00 98.69 82 THR A N 1
ATOM 663 C CA . THR A 1 82 ? 2.258 -2.677 16.718 1.00 98.69 82 THR A CA 1
ATOM 664 C C . THR A 1 82 ? 0.760 -2.406 16.694 1.00 98.69 82 THR A C 1
ATOM 666 O O . THR A 1 82 ? 0.337 -1.323 17.099 1.00 98.69 82 THR A O 1
ATOM 669 N N . ILE A 1 83 ? -0.013 -3.360 16.175 1.00 98.88 83 ILE A N 1
ATOM 670 C CA . ILE A 1 83 ? 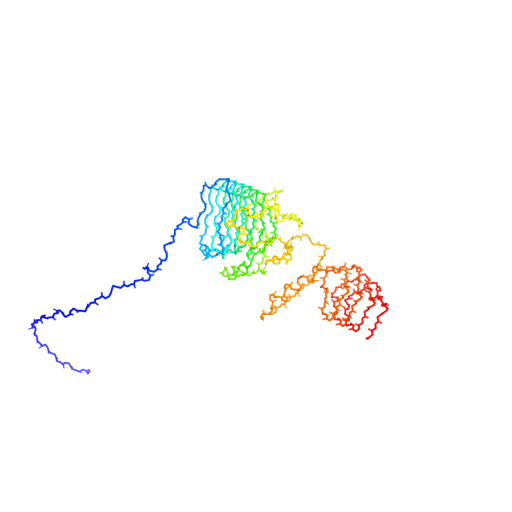-1.472 -3.314 16.113 1.00 98.88 83 ILE A CA 1
ATOM 671 C C . ILE A 1 83 ? -2.018 -4.521 16.874 1.00 98.88 83 ILE A C 1
ATOM 673 O O . ILE A 1 83 ? -1.865 -5.654 16.416 1.00 98.88 83 ILE A O 1
ATOM 677 N N . ASP A 1 84 ? -2.652 -4.265 18.011 1.00 98.75 84 ASP A N 1
ATOM 678 C CA . ASP A 1 84 ? -3.136 -5.281 18.942 1.00 98.75 84 ASP A CA 1
ATOM 679 C C . ASP A 1 84 ? -4.651 -5.225 19.091 1.00 98.75 84 ASP A C 1
ATOM 681 O O . ASP A 1 84 ? -5.234 -4.147 19.203 1.00 98.75 84 ASP A O 1
ATOM 685 N N . ASP A 1 85 ? -5.294 -6.391 19.098 1.00 98.69 85 ASP A N 1
ATOM 686 C CA . ASP A 1 85 ? -6.688 -6.556 19.534 1.00 98.69 85 ASP A CA 1
ATOM 687 C C . ASP A 1 85 ? -7.684 -5.621 18.805 1.00 98.69 85 ASP A C 1
ATOM 689 O O . ASP A 1 85 ? -8.719 -5.214 19.336 1.00 98.69 85 ASP A O 1
ATOM 693 N N . CYS A 1 86 ? -7.381 -5.276 17.548 1.00 98.81 86 CYS A N 1
ATOM 694 C CA . CYS A 1 86 ? -8.199 -4.382 16.733 1.00 98.81 86 CYS A CA 1
ATOM 695 C C . CYS A 1 86 ? -9.247 -5.151 15.921 1.00 98.81 86 CYS A C 1
ATOM 697 O O . CYS A 1 86 ? -8.969 -6.203 15.342 1.00 98.81 86 CYS A O 1
ATOM 699 N N . THR A 1 87 ? -10.459 -4.606 15.840 1.00 98.88 87 THR A N 1
ATOM 700 C CA . THR A 1 87 ? -11.606 -5.235 15.173 1.00 98.88 87 THR A CA 1
ATOM 701 C C . THR A 1 87 ? -12.242 -4.286 14.171 1.00 98.88 87 THR A C 1
ATOM 703 O O . THR A 1 87 ? -12.631 -3.183 14.540 1.00 98.88 87 THR A O 1
ATOM 706 N N . ASN A 1 88 ? -12.440 -4.743 12.933 1.00 98.75 88 ASN A N 1
ATOM 707 C CA . ASN A 1 88 ? -13.158 -3.989 11.901 1.00 98.75 88 ASN A CA 1
ATOM 708 C C . ASN A 1 88 ? -12.562 -2.585 11.666 1.00 98.75 88 ASN A C 1
ATOM 710 O O . ASN A 1 88 ? -13.282 -1.593 11.576 1.00 98.75 88 ASN A O 1
ATOM 714 N N . CYS A 1 89 ? -11.230 -2.491 11.625 1.00 98.81 89 CYS A N 1
ATOM 715 C CA . CYS A 1 89 ? -10.529 -1.222 11.442 1.00 98.81 89 CYS A CA 1
ATOM 716 C C . CYS A 1 89 ? -9.997 -1.058 10.014 1.00 98.81 89 CYS A C 1
ATOM 718 O O . CYS A 1 89 ? -9.472 -2.000 9.417 1.00 98.81 89 CYS A O 1
ATOM 720 N N . VAL A 1 90 ? -10.042 0.169 9.502 1.00 98.81 90 VAL A N 1
ATOM 721 C CA . VAL A 1 90 ? -9.303 0.589 8.307 1.00 98.81 90 VAL A CA 1
ATOM 722 C C . VAL A 1 90 ? -8.023 1.280 8.755 1.00 98.81 90 VAL A C 1
ATOM 724 O O . VAL A 1 90 ? -8.090 2.201 9.563 1.00 98.81 90 VAL A O 1
ATOM 727 N N . ILE A 1 91 ? -6.860 0.861 8.257 1.00 98.88 91 ILE A N 1
ATOM 728 C CA . ILE A 1 91 ? -5.571 1.372 8.741 1.00 98.88 91 ILE A CA 1
ATOM 729 C C . ILE A 1 91 ? -4.644 1.736 7.578 1.00 98.88 91 ILE A C 1
ATOM 731 O O . ILE A 1 91 ? -4.183 0.871 6.836 1.00 98.88 91 ILE A O 1
ATOM 735 N N . PHE A 1 92 ? -4.301 3.015 7.456 1.00 98.81 92 PHE A N 1
ATOM 736 C CA . PHE A 1 92 ? -3.179 3.465 6.637 1.00 98.81 92 PHE A CA 1
ATOM 737 C C . PHE A 1 92 ? -1.962 3.734 7.523 1.00 98.81 92 PHE A C 1
ATOM 739 O O . PHE A 1 92 ? -2.058 4.500 8.486 1.00 98.81 92 PHE A O 1
ATOM 746 N N . LEU A 1 93 ? -0.812 3.160 7.171 1.00 98.81 93 LEU A N 1
ATOM 747 C CA . LEU A 1 93 ? 0.470 3.470 7.799 1.00 98.81 93 LEU A CA 1
ATOM 748 C C . LEU A 1 93 ? 1.452 3.972 6.744 1.00 98.81 93 LEU A C 1
ATOM 750 O O . LEU A 1 93 ? 1.688 3.309 5.730 1.00 98.81 93 LEU A O 1
ATOM 754 N N . GLY A 1 94 ? 2.070 5.115 7.021 1.00 98.69 94 GLY A N 1
ATOM 755 C CA . GLY A 1 94 ? 3.242 5.569 6.296 1.00 98.69 94 GLY A CA 1
ATOM 756 C C . GLY A 1 94 ? 4.434 4.608 6.449 1.00 98.69 94 GLY A C 1
ATOM 757 O O . GLY A 1 94 ? 4.332 3.547 7.069 1.00 98.69 94 GLY A O 1
ATOM 758 N N . PRO A 1 95 ? 5.589 4.952 5.862 1.00 98.81 95 PRO A N 1
ATOM 759 C CA . PRO A 1 95 ? 6.755 4.074 5.812 1.00 98.81 95 PRO A CA 1
ATOM 760 C C . PRO A 1 95 ? 7.297 3.719 7.205 1.00 98.81 95 PRO A C 1
ATOM 762 O O . PRO A 1 95 ? 7.714 4.587 7.972 1.00 98.81 95 PRO A O 1
ATOM 765 N N . VAL A 1 96 ? 7.336 2.428 7.530 1.00 98.88 96 VAL A N 1
ATOM 766 C CA . VAL A 1 96 ? 7.825 1.922 8.818 1.00 98.88 96 VAL A CA 1
ATOM 767 C C . VAL A 1 96 ? 9.226 1.343 8.659 1.00 98.88 96 VAL A C 1
ATOM 769 O O . VAL A 1 96 ? 9.413 0.300 8.034 1.00 98.88 96 VAL A O 1
ATOM 772 N N . LYS A 1 97 ? 10.224 2.002 9.255 1.00 98.62 97 LYS A N 1
ATOM 773 C CA . LYS A 1 97 ? 11.646 1.632 9.144 1.00 98.62 97 LYS A CA 1
ATOM 774 C C . LYS A 1 97 ? 11.924 0.180 9.533 1.00 98.62 97 LYS A C 1
ATOM 776 O O . LYS A 1 97 ? 12.780 -0.460 8.933 1.00 98.62 97 LYS A O 1
ATOM 781 N N . GLY A 1 98 ? 11.245 -0.312 10.564 1.00 98.38 98 GLY A N 1
ATOM 782 C CA . GLY A 1 98 ? 11.393 -1.660 11.093 1.00 98.38 98 GLY A CA 1
ATOM 783 C C . GLY A 1 98 ? 10.169 -2.525 10.817 1.00 98.38 98 GLY A C 1
ATOM 784 O O . GLY A 1 98 ? 9.772 -2.749 9.671 1.00 98.38 98 GLY A O 1
ATOM 785 N N . SER A 1 99 ? 9.592 -3.061 11.889 1.00 98.31 99 SER A N 1
ATOM 786 C CA . SER A 1 99 ? 8.490 -4.013 11.809 1.00 98.31 99 SER A CA 1
ATOM 787 C C . SER A 1 99 ? 7.119 -3.359 11.908 1.00 98.31 99 SER A C 1
ATOM 789 O O . SER A 1 99 ? 6.910 -2.452 12.712 1.00 98.31 99 SER A O 1
ATOM 791 N N . VAL A 1 100 ? 6.165 -3.913 11.169 1.00 98.88 100 VAL A N 1
ATOM 792 C CA . VAL A 1 100 ? 4.740 -3.809 11.481 1.00 98.88 100 VAL A CA 1
ATOM 793 C C . VAL A 1 100 ? 4.276 -5.166 11.989 1.00 98.88 100 VAL A C 1
ATOM 795 O O . VAL A 1 100 ? 4.507 -6.180 11.325 1.00 98.88 100 VAL A O 1
ATOM 798 N N . PHE A 1 101 ? 3.656 -5.192 13.169 1.00 98.81 101 PHE A N 1
ATOM 799 C CA . PHE A 1 101 ? 3.209 -6.428 13.805 1.00 98.81 101 PHE A CA 1
ATOM 800 C C . PHE A 1 101 ? 1.726 -6.355 14.171 1.00 98.81 101 PHE A C 1
ATOM 802 O O . PHE A 1 101 ? 1.345 -5.586 15.047 1.00 98.81 101 PHE A O 1
ATOM 809 N N . PHE A 1 102 ? 0.910 -7.176 13.510 1.00 98.88 102 PHE A N 1
ATOM 810 C CA . PHE A 1 102 ? -0.487 -7.410 13.870 1.00 98.88 102 PHE A CA 1
ATOM 811 C C . PHE A 1 102 ? -0.604 -8.597 14.830 1.00 98.88 102 PHE A C 1
ATOM 813 O O . PHE A 1 102 ? -0.083 -9.678 14.533 1.00 98.88 102 PHE A O 1
ATOM 820 N N . ARG A 1 103 ? -1.310 -8.414 15.948 1.00 98.69 103 ARG A N 1
ATOM 821 C CA . ARG A 1 103 ? -1.634 -9.469 16.918 1.00 98.69 103 ARG A CA 1
ATOM 822 C C . ARG A 1 103 ? -3.118 -9.418 17.266 1.00 98.69 103 ARG A C 1
ATOM 824 O O . ARG A 1 103 ? -3.652 -8.337 17.494 1.00 98.69 103 ARG A O 1
ATOM 831 N N . ASN A 1 104 ? -3.786 -10.571 17.296 1.00 98.56 104 ASN A N 1
ATOM 832 C CA . ASN A 1 104 ? -5.197 -10.689 17.699 1.00 98.56 104 ASN A CA 1
ATOM 833 C C . ASN A 1 104 ? -6.172 -9.764 16.932 1.00 98.56 104 ASN A C 1
ATOM 835 O O . ASN A 1 104 ? -7.209 -9.362 17.458 1.00 98.56 104 ASN A O 1
ATOM 839 N N . CYS A 1 105 ? -5.856 -9.391 15.689 1.00 98.81 105 CYS A N 1
ATOM 840 C CA . CYS A 1 105 ? -6.681 -8.475 14.901 1.00 98.81 105 CYS A CA 1
ATOM 841 C C . CYS A 1 105 ? -7.677 -9.228 14.012 1.00 98.81 105 CYS A C 1
ATOM 843 O O . CYS A 1 105 ? -7.365 -10.293 13.468 1.00 98.81 105 CYS A O 1
ATOM 845 N N . ARG A 1 106 ? -8.864 -8.653 13.800 1.00 98.75 106 ARG A N 1
ATOM 846 C CA . ARG A 1 106 ? -9.905 -9.266 12.965 1.00 98.75 106 ARG A CA 1
ATOM 847 C C . ARG A 1 106 ? -10.631 -8.277 12.064 1.00 98.75 106 ARG A C 1
ATOM 849 O O . ARG A 1 106 ? -10.956 -7.171 12.484 1.00 98.75 106 ARG A O 1
ATOM 856 N N . ASP A 1 107 ? -10.924 -8.716 10.842 1.00 98.75 107 ASP A N 1
ATOM 857 C CA . ASP A 1 107 ? -11.719 -7.969 9.859 1.00 98.75 107 ASP A CA 1
ATOM 858 C C . ASP A 1 107 ? -11.132 -6.570 9.542 1.00 98.75 107 ASP A C 1
ATOM 860 O O . ASP A 1 107 ? -11.871 -5.634 9.249 1.00 98.75 107 ASP A O 1
ATOM 864 N N . CYS A 1 108 ? -9.803 -6.403 9.601 1.00 98.81 108 CYS A N 1
ATOM 865 C CA . CYS A 1 108 ? -9.148 -5.124 9.305 1.00 98.81 108 CYS A CA 1
ATOM 866 C C . CYS A 1 108 ? -8.669 -5.036 7.851 1.00 98.81 108 CYS A C 1
ATOM 868 O O . CYS A 1 108 ? -8.196 -6.013 7.262 1.00 98.81 108 CYS A O 1
ATOM 870 N N . LYS A 1 109 ? -8.723 -3.827 7.294 1.00 98.88 109 LYS A N 1
ATOM 871 C CA . LYS A 1 109 ? -8.258 -3.516 5.941 1.00 98.88 109 LYS A CA 1
ATOM 872 C C . LYS A 1 109 ? -7.158 -2.469 6.005 1.00 98.88 109 LYS A C 1
ATOM 874 O O . LYS A 1 109 ? -7.334 -1.428 6.631 1.00 98.88 109 LYS A O 1
ATOM 879 N N . CYS A 1 110 ? -6.021 -2.735 5.379 1.00 98.69 110 CYS A N 1
ATOM 880 C CA . CYS A 1 110 ? -4.805 -1.978 5.630 1.00 98.69 110 CYS A CA 1
ATOM 881 C C . CYS A 1 110 ? -4.060 -1.608 4.345 1.00 98.69 110 CYS A C 1
ATOM 883 O O . CYS A 1 110 ? -4.004 -2.394 3.401 1.00 98.69 110 CYS A O 1
ATOM 885 N N . ALA A 1 111 ? -3.404 -0.451 4.342 1.00 98.81 111 ALA A N 1
ATOM 886 C CA . ALA A 1 111 ? -2.398 -0.078 3.350 1.00 98.81 111 ALA A CA 1
ATOM 887 C C . ALA A 1 111 ? -1.150 0.430 4.078 1.00 98.81 111 ALA A C 1
ATOM 889 O O . ALA A 1 111 ? -1.233 1.371 4.865 1.00 98.81 111 ALA A O 1
ATOM 890 N N . LEU A 1 112 ? -0.005 -0.225 3.873 1.00 98.88 112 LEU A N 1
ATOM 891 C CA . LEU A 1 112 ? 1.205 0.065 4.644 1.00 98.88 112 LEU A CA 1
ATOM 892 C C . LEU A 1 112 ? 2.502 -0.331 3.939 1.00 98.88 112 LEU A C 1
ATOM 894 O O . LEU A 1 112 ? 2.544 -1.263 3.131 1.00 98.88 112 LEU A O 1
ATOM 898 N N . ALA A 1 113 ? 3.579 0.357 4.309 1.00 98.81 113 ALA A N 1
ATOM 899 C CA . ALA A 1 113 ? 4.935 0.054 3.878 1.00 98.81 113 ALA A CA 1
ATOM 900 C C . ALA A 1 113 ? 5.839 -0.200 5.087 1.00 98.81 113 ALA A C 1
ATOM 902 O O . ALA A 1 113 ? 5.826 0.575 6.040 1.00 98.81 113 ALA A O 1
ATOM 903 N N . CYS A 1 114 ? 6.637 -1.265 5.061 1.00 98.81 114 CYS A N 1
ATOM 904 C CA . CYS A 1 114 ? 7.516 -1.622 6.172 1.00 98.81 114 CYS A CA 1
ATOM 905 C C . CYS A 1 114 ? 8.760 -2.401 5.734 1.00 98.81 114 CYS A C 1
ATOM 907 O O . CYS A 1 114 ? 8.810 -2.969 4.640 1.00 98.81 114 CYS A O 1
ATOM 909 N N . GLN A 1 115 ? 9.759 -2.498 6.613 1.00 98.69 115 GLN A N 1
ATOM 910 C CA . GLN A 1 115 ? 10.872 -3.422 6.392 1.00 98.69 115 GLN A CA 1
ATOM 911 C C . GLN A 1 115 ? 10.443 -4.872 6.630 1.00 98.69 115 GLN A C 1
ATOM 913 O O . GLN A 1 115 ? 10.702 -5.718 5.778 1.00 98.69 115 GLN A O 1
ATOM 918 N N . GLN A 1 116 ? 9.784 -5.146 7.762 1.00 98.75 116 GLN A N 1
ATOM 919 C CA . GLN A 1 116 ? 9.318 -6.481 8.148 1.00 98.75 116 GLN A CA 1
ATOM 920 C C . GLN A 1 116 ? 7.818 -6.472 8.438 1.00 98.75 116 GLN A C 1
ATOM 922 O O . GLN A 1 116 ? 7.347 -5.671 9.242 1.00 98.75 116 GLN A O 1
ATOM 927 N N . PHE A 1 117 ? 7.085 -7.411 7.851 1.00 98.88 117 PHE A N 1
ATOM 928 C CA . PHE A 1 117 ? 5.656 -7.582 8.092 1.00 98.88 117 PHE A CA 1
ATOM 929 C C . PHE A 1 117 ? 5.397 -8.880 8.852 1.00 98.88 117 PHE A C 1
ATOM 931 O O . PHE A 1 117 ? 5.832 -9.949 8.414 1.00 98.88 117 PHE A O 1
ATOM 938 N N . ARG A 1 118 ? 4.701 -8.786 9.988 1.00 98.88 118 ARG A N 1
ATOM 939 C CA . ARG A 1 118 ? 4.378 -9.927 10.849 1.00 98.88 118 ARG A CA 1
ATOM 940 C C . ARG A 1 118 ? 2.906 -9.916 11.231 1.00 98.88 118 ARG A C 1
ATOM 942 O O . ARG A 1 118 ? 2.361 -8.875 11.599 1.00 98.88 118 ARG A O 1
ATOM 949 N N . VAL A 1 119 ? 2.291 -11.090 11.203 1.00 98.88 119 VAL A N 1
ATOM 950 C CA . VAL A 1 119 ? 0.906 -11.309 11.628 1.00 98.88 119 VAL A CA 1
ATOM 951 C C . VAL A 1 119 ? 0.864 -12.538 12.518 1.00 98.88 119 VAL A C 1
ATOM 953 O O . VAL A 1 119 ? 1.377 -13.585 12.128 1.00 98.88 119 VAL A O 1
ATOM 956 N N . ARG A 1 120 ? 0.239 -12.417 13.688 1.00 98.62 120 ARG A N 1
ATOM 957 C CA . ARG A 1 120 ? -0.014 -13.542 14.585 1.00 98.62 120 ARG A CA 1
ATOM 958 C C . ARG A 1 120 ? -1.443 -13.504 15.109 1.00 98.62 120 ARG A C 1
ATOM 960 O O . ARG A 1 120 ? -1.937 -12.430 15.442 1.00 98.62 120 ARG A O 1
ATOM 967 N N . ASP A 1 121 ? -2.096 -14.657 15.197 1.00 98.44 121 ASP A N 1
ATOM 968 C CA . ASP A 1 121 ? -3.426 -14.795 15.810 1.00 98.44 121 ASP A CA 1
ATOM 969 C C . ASP A 1 121 ? -4.503 -13.892 15.165 1.00 98.44 121 ASP A C 1
ATOM 971 O O . ASP A 1 121 ? -5.410 -13.399 15.833 1.00 98.44 121 ASP A O 1
ATOM 975 N N . CYS A 1 122 ? -4.404 -13.622 13.858 1.00 98.69 122 CYS A N 1
ATOM 976 C CA . CYS A 1 122 ? -5.310 -12.711 13.153 1.00 98.69 122 CYS A CA 1
ATOM 977 C C . CYS A 1 122 ? -6.263 -13.436 12.200 1.00 98.69 122 CYS A C 1
ATOM 979 O O . CYS A 1 122 ? -5.989 -14.528 11.694 1.00 98.69 122 CYS A O 1
ATOM 981 N N . ARG A 1 123 ? -7.387 -12.790 11.881 1.00 98.56 123 ARG A N 1
ATOM 982 C CA . ARG A 1 123 ? -8.391 -13.343 10.966 1.00 98.56 123 ARG A CA 1
ATOM 983 C C . ARG A 1 123 ? -8.929 -12.292 10.005 1.00 98.56 123 ARG A C 1
ATOM 985 O O . ARG A 1 123 ? -9.330 -11.222 10.440 1.00 98.56 123 ARG A O 1
ATOM 992 N N . LYS A 1 124 ? -9.039 -12.635 8.717 1.00 98.56 124 LYS A N 1
ATOM 993 C CA . LYS A 1 124 ? -9.634 -11.761 7.684 1.00 98.56 124 LYS A CA 1
ATOM 994 C C . LYS A 1 124 ? -8.970 -10.380 7.630 1.00 98.56 124 LYS A C 1
ATOM 996 O O . LYS A 1 124 ? -9.618 -9.365 7.862 1.00 98.56 124 LYS A O 1
ATOM 1001 N N . LEU A 1 125 ? -7.675 -10.356 7.338 1.00 98.88 125 LEU A N 1
ATOM 1002 C CA . LEU A 1 125 ? -6.974 -9.106 7.046 1.00 98.88 125 LEU A CA 1
ATOM 1003 C C . LEU A 1 125 ? -6.847 -8.932 5.537 1.00 98.88 125 LEU A C 1
ATOM 1005 O O . LEU A 1 125 ? -6.534 -9.892 4.839 1.00 98.88 125 LEU A O 1
ATOM 1009 N N . GLU A 1 126 ? -7.041 -7.719 5.036 1.00 98.88 126 GLU A N 1
ATOM 1010 C CA . GLU A 1 126 ? -6.813 -7.376 3.628 1.00 98.88 126 GLU A CA 1
ATOM 1011 C C . GLU A 1 126 ? -5.765 -6.267 3.562 1.00 98.88 126 GLU A C 1
ATOM 1013 O O . GLU A 1 126 ? -5.996 -5.179 4.076 1.00 98.88 126 GLU A O 1
ATOM 1018 N N . VAL A 1 127 ? -4.590 -6.543 2.992 1.00 98.88 127 VAL A N 1
ATOM 1019 C CA . VAL A 1 127 ? -3.408 -5.681 3.138 1.00 98.88 127 VAL A CA 1
ATOM 1020 C C . VAL A 1 127 ? -2.804 -5.319 1.781 1.00 98.88 127 VAL A C 1
ATOM 1022 O O . VAL A 1 127 ? -2.314 -6.184 1.056 1.00 98.88 127 VAL A O 1
ATOM 1025 N N . PHE A 1 128 ? -2.771 -4.026 1.465 1.00 98.88 128 PHE A N 1
ATOM 1026 C CA . PHE A 1 128 ? -1.968 -3.450 0.384 1.00 98.88 128 PHE A CA 1
ATOM 1027 C C . PHE A 1 128 ? -0.564 -3.167 0.929 1.00 98.88 128 PHE A C 1
ATOM 1029 O O . PHE A 1 128 ? -0.367 -2.249 1.727 1.00 98.88 128 PHE A O 1
ATOM 1036 N N . LEU A 1 129 ? 0.406 -3.995 0.546 1.00 98.88 129 LEU A N 1
ATOM 1037 C CA . LEU A 1 129 ? 1.683 -4.124 1.240 1.00 98.88 129 LEU A CA 1
ATOM 1038 C C . LEU A 1 129 ? 2.872 -3.693 0.371 1.00 98.88 129 LEU A C 1
ATOM 1040 O O . LEU A 1 129 ? 2.996 -4.068 -0.797 1.00 98.88 129 LEU A O 1
ATOM 1044 N N . CYS A 1 130 ? 3.784 -2.932 0.975 1.00 98.81 130 CYS A N 1
ATOM 1045 C CA . CYS A 1 130 ? 5.161 -2.793 0.518 1.00 98.81 130 CYS A CA 1
ATOM 1046 C C . CYS A 1 130 ? 6.078 -3.350 1.604 1.00 98.81 130 CYS A C 1
ATOM 1048 O O . CYS A 1 130 ? 6.157 -2.773 2.685 1.00 98.81 130 CYS A O 1
ATOM 1050 N N . CYS A 1 131 ? 6.753 -4.469 1.341 1.00 98.69 131 CYS A N 1
ATOM 1051 C CA . CYS A 1 131 ? 7.592 -5.124 2.344 1.00 98.69 131 CYS A CA 1
ATOM 1052 C C . CYS A 1 131 ? 8.979 -5.448 1.795 1.00 98.69 131 CYS A C 1
ATOM 1054 O O . CYS A 1 131 ? 9.105 -6.184 0.811 1.00 98.69 131 CYS A O 1
ATOM 1056 N N . ALA A 1 132 ? 10.016 -4.914 2.443 1.00 98.00 132 ALA A N 1
ATOM 1057 C CA . ALA A 1 132 ? 11.397 -5.116 2.010 1.00 98.00 132 ALA A CA 1
ATOM 1058 C C . ALA A 1 132 ? 11.859 -6.571 2.188 1.00 98.00 132 ALA A C 1
ATOM 1060 O O . ALA A 1 132 ? 12.646 -7.067 1.383 1.00 98.00 132 ALA A O 1
ATOM 1061 N N . THR A 1 133 ? 11.366 -7.256 3.223 1.00 97.94 133 THR A N 1
ATOM 1062 C CA . THR A 1 133 ? 11.630 -8.679 3.475 1.00 97.94 133 THR A CA 1
ATOM 1063 C C . THR A 1 133 ? 10.401 -9.541 3.219 1.00 97.94 133 THR A C 1
ATOM 1065 O O . THR A 1 133 ? 9.290 -9.031 3.093 1.00 97.94 133 THR A O 1
ATOM 1068 N N . GLN A 1 134 ? 10.590 -10.860 3.236 1.00 98.50 134 GLN A N 1
ATOM 1069 C CA . GLN A 1 134 ? 9.499 -11.822 3.137 1.00 98.50 134 GLN A CA 1
ATOM 1070 C C . GLN A 1 134 ? 8.426 -11.565 4.222 1.00 98.50 134 GLN A C 1
ATOM 1072 O O . GLN A 1 134 ? 8.777 -11.579 5.406 1.00 98.50 134 GLN A O 1
ATOM 1077 N N . PRO A 1 135 ? 7.151 -11.312 3.862 1.00 98.75 135 PRO A N 1
ATOM 1078 C CA . PRO A 1 135 ? 6.067 -11.175 4.833 1.00 98.75 135 PRO A CA 1
ATOM 1079 C C . PRO A 1 135 ? 5.765 -12.507 5.519 1.00 98.75 135 PRO A C 1
ATOM 1081 O O . PRO A 1 135 ? 5.811 -13.561 4.881 1.00 98.75 135 PRO A O 1
ATOM 1084 N N . ILE A 1 136 ? 5.425 -12.457 6.805 1.00 98.50 136 ILE A N 1
ATOM 1085 C CA . ILE A 1 136 ? 5.235 -13.646 7.637 1.00 98.50 136 ILE A CA 1
ATOM 1086 C C . ILE A 1 136 ? 3.855 -13.633 8.290 1.00 98.50 136 ILE A C 1
ATOM 1088 O O . ILE A 1 136 ? 3.432 -12.612 8.840 1.00 98.50 136 ILE A O 1
ATOM 1092 N N . ILE A 1 137 ? 3.204 -14.796 8.301 1.00 98.62 137 ILE A N 1
ATOM 1093 C CA . ILE A 1 137 ? 2.004 -15.061 9.097 1.00 98.62 137 ILE A CA 1
ATOM 1094 C C . ILE A 1 137 ? 2.202 -16.284 10.006 1.00 98.62 137 ILE A C 1
ATOM 1096 O O . ILE A 1 137 ? 2.963 -17.197 9.688 1.00 98.62 137 ILE A O 1
ATOM 1100 N N . GLU A 1 138 ? 1.494 -16.299 11.129 1.00 98.31 138 GLU A N 1
ATOM 1101 C CA . GLU A 1 138 ? 1.481 -17.382 12.115 1.00 98.31 138 GLU A CA 1
ATOM 1102 C C . GLU A 1 138 ? 0.096 -17.440 12.781 1.00 98.31 138 GLU A C 1
ATOM 1104 O O . GLU A 1 138 ? -0.507 -16.403 13.061 1.00 98.31 138 GLU A O 1
ATOM 1109 N N . SER A 1 139 ? -0.445 -18.634 13.015 1.00 97.56 139 SER A N 1
ATOM 1110 C CA . SER A 1 139 ? -1.737 -18.877 13.679 1.00 97.56 139 SER A CA 1
ATOM 1111 C C . SER A 1 139 ? -2.882 -17.998 13.154 1.00 97.56 139 SER A C 1
ATOM 1113 O O . SER A 1 139 ? -3.718 -17.518 13.914 1.00 97.56 139 SER A O 1
ATOM 1115 N N . SER A 1 140 ? -2.900 -17.727 11.847 1.00 98.12 140 SER A N 1
ATOM 1116 C CA . SER A 1 140 ? -3.779 -16.726 11.231 1.00 98.12 140 SER A CA 1
ATOM 1117 C C . SER A 1 140 ? -4.503 -17.289 10.016 1.00 98.12 140 SER A C 1
ATOM 1119 O O . SER A 1 140 ? -3.983 -18.172 9.343 1.00 98.12 140 SER A O 1
ATOM 1121 N N . THR A 1 141 ? -5.697 -16.776 9.707 1.00 98.06 141 THR A N 1
ATOM 1122 C CA . THR A 1 141 ? -6.536 -17.306 8.614 1.00 98.06 141 THR A CA 1
ATOM 1123 C C . THR A 1 141 ? -7.177 -16.209 7.765 1.00 98.06 141 THR A C 1
ATOM 1125 O O . THR A 1 141 ? -7.569 -15.150 8.260 1.00 98.06 141 THR A O 1
ATOM 1128 N N . ASN A 1 142 ? -7.346 -16.490 6.469 1.00 98.12 142 ASN A N 1
ATOM 1129 C CA . ASN A 1 142 ? -7.929 -15.582 5.476 1.00 98.12 142 ASN A CA 1
ATOM 1130 C C . ASN A 1 142 ? -7.207 -14.222 5.401 1.00 98.12 142 ASN A C 1
ATOM 1132 O O . ASN A 1 142 ? -7.831 -13.166 5.450 1.00 98.12 142 ASN A O 1
ATOM 1136 N N . ILE A 1 143 ? -5.878 -14.252 5.321 1.00 98.69 143 ILE A N 1
ATOM 1137 C CA . ILE A 1 143 ? -5.049 -13.056 5.150 1.00 98.69 143 ILE A CA 1
ATOM 1138 C C . ILE A 1 143 ? -4.842 -12.812 3.653 1.00 98.69 143 ILE A C 1
ATOM 1140 O O . ILE A 1 143 ? -4.328 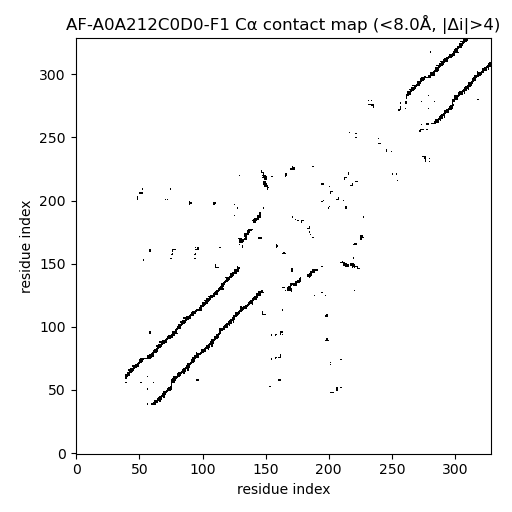-13.674 2.943 1.00 98.69 143 ILE A O 1
ATOM 1144 N N . LYS A 1 144 ? -5.256 -11.659 3.137 1.00 98.75 144 LYS A N 1
ATOM 1145 C CA . LYS A 1 144 ? -5.161 -11.339 1.713 1.00 98.75 144 LYS A CA 1
ATOM 1146 C C . LYS A 1 144 ? -4.176 -10.212 1.467 1.00 98.75 144 LYS A C 1
ATOM 1148 O O . LYS A 1 144 ? -4.196 -9.212 2.177 1.00 98.75 144 LYS A O 1
ATOM 1153 N N . PHE A 1 145 ? -3.368 -10.353 0.424 1.00 98.81 145 PHE A N 1
ATOM 1154 C CA . PHE A 1 145 ? -2.327 -9.387 0.080 1.00 98.81 145 PHE A CA 1
ATOM 1155 C C . PHE A 1 145 ? -2.540 -8.783 -1.312 1.00 98.81 145 PHE A C 1
ATOM 1157 O O . PHE A 1 145 ? -2.924 -9.485 -2.246 1.00 98.81 145 PHE A O 1
ATOM 1164 N N . SER A 1 146 ? -2.241 -7.496 -1.467 1.00 98.56 146 SER A N 1
ATOM 1165 C CA . SER A 1 146 ? -2.045 -6.816 -2.755 1.00 98.56 146 SER A CA 1
ATOM 1166 C C . SER A 1 146 ? -0.795 -5.937 -2.696 1.00 98.56 146 SER A C 1
ATOM 1168 O O . SER A 1 146 ? -0.260 -5.686 -1.615 1.00 98.56 146 SER A O 1
ATOM 1170 N N . CYS A 1 147 ? -0.323 -5.455 -3.843 1.00 98.44 147 CYS A N 1
ATOM 1171 C CA . CYS A 1 147 ? 0.772 -4.492 -3.877 1.00 98.44 147 CYS A CA 1
ATOM 1172 C C . CYS A 1 147 ? 0.320 -3.160 -3.260 1.00 98.44 147 CYS A C 1
ATOM 1174 O O . CYS A 1 147 ? -0.811 -2.726 -3.468 1.00 98.44 147 CYS A O 1
ATOM 1176 N N . PHE A 1 148 ? 1.206 -2.495 -2.519 1.00 98.62 148 PHE A N 1
ATOM 1177 C CA . PHE A 1 148 ? 0.982 -1.125 -2.063 1.00 98.62 148 PHE A CA 1
ATOM 1178 C C . PHE A 1 148 ? 0.670 -0.195 -3.240 1.00 98.62 148 PHE A C 1
ATOM 1180 O O . PHE A 1 148 ? 1.394 -0.191 -4.237 1.00 98.62 148 PHE A O 1
ATOM 1187 N N . GLN A 1 149 ? -0.377 0.614 -3.088 1.00 98.12 149 GLN A N 1
ATOM 1188 C CA . GLN A 1 149 ? -0.824 1.577 -4.088 1.00 98.12 149 GLN A CA 1
ATOM 1189 C C . GLN A 1 149 ? -1.344 2.835 -3.388 1.00 98.12 149 GLN A C 1
ATOM 1191 O O . GLN A 1 149 ? -2.494 2.894 -2.954 1.00 98.12 149 GLN A O 1
ATOM 1196 N N . TRP A 1 150 ? -0.466 3.825 -3.225 1.00 98.50 150 TRP A N 1
ATOM 1197 C CA . TRP A 1 150 ? -0.783 5.063 -2.510 1.00 98.50 150 TRP A CA 1
ATOM 1198 C C . TRP A 1 150 ? 0.189 6.188 -2.863 1.00 98.50 150 TRP A C 1
ATOM 1200 O O . TRP A 1 150 ? 1.367 5.953 -3.155 1.00 98.50 150 TRP A O 1
ATOM 1210 N N . TYR A 1 151 ? -0.291 7.423 -2.774 1.00 98.50 151 TYR A N 1
ATOM 1211 C CA . TYR A 1 151 ? 0.496 8.631 -2.968 1.00 98.50 151 TYR A CA 1
ATOM 1212 C C . TYR A 1 151 ? -0.028 9.784 -2.114 1.00 98.50 151 TYR A C 1
ATOM 1214 O O . TYR A 1 151 ? -1.233 10.000 -2.031 1.00 98.50 151 TYR A O 1
ATOM 1222 N N . TYR A 1 152 ? 0.894 10.559 -1.552 1.00 98.50 152 TYR A N 1
ATOM 1223 C CA . TYR A 1 152 ? 0.719 11.956 -1.149 1.00 98.50 152 TYR A CA 1
ATOM 1224 C C . TYR A 1 152 ? 2.091 12.653 -1.232 1.00 98.50 152 TYR A C 1
ATOM 1226 O O . TYR A 1 152 ? 3.110 11.954 -1.261 1.00 98.50 152 TYR A O 1
ATOM 1234 N N . PRO A 1 153 ? 2.157 13.995 -1.320 1.00 98.12 153 PRO A N 1
ATOM 1235 C CA . PRO A 1 153 ? 3.396 14.714 -1.635 1.00 98.12 153 PRO A CA 1
ATOM 1236 C C . PRO A 1 153 ? 4.596 14.377 -0.736 1.00 98.12 153 PRO A C 1
ATOM 1238 O O . PRO A 1 153 ? 5.714 14.218 -1.222 1.00 98.12 153 PRO A O 1
ATOM 1241 N N . GLU A 1 154 ? 4.367 14.220 0.564 1.00 98.38 154 GLU A N 1
ATOM 1242 C CA . GLU A 1 154 ? 5.395 13.982 1.580 1.00 98.38 154 GLU A CA 1
ATOM 1243 C C . GLU A 1 154 ? 5.893 12.528 1.603 1.00 98.38 154 GLU A C 1
ATOM 1245 O O . GLU A 1 154 ? 6.986 12.249 2.102 1.00 98.38 154 GLU A O 1
ATOM 1250 N N . LEU A 1 155 ? 5.126 11.594 1.031 1.00 98.50 155 LEU A N 1
ATOM 1251 C CA . LEU A 1 155 ? 5.361 10.155 1.157 1.00 98.50 155 LEU A CA 1
ATOM 1252 C C . LEU A 1 155 ? 6.736 9.736 0.615 1.00 98.50 155 LEU A C 1
ATOM 1254 O O . LEU A 1 155 ? 7.400 8.887 1.203 1.00 98.50 155 LEU A O 1
ATOM 1258 N N . ALA A 1 156 ? 7.200 10.358 -0.472 1.00 97.50 156 ALA A N 1
ATOM 1259 C CA . ALA A 1 156 ? 8.505 10.063 -1.068 1.00 97.50 156 ALA A CA 1
ATOM 1260 C C . ALA A 1 156 ? 9.670 10.304 -0.090 1.00 97.50 156 ALA A C 1
ATOM 1262 O O . ALA A 1 156 ? 10.571 9.471 0.027 1.00 97.50 156 ALA A O 1
ATOM 1263 N N . PHE A 1 157 ? 9.636 11.427 0.634 1.00 98.00 157 PHE A N 1
ATOM 1264 C CA . PHE A 1 157 ? 10.645 11.753 1.642 1.00 98.00 157 PHE A CA 1
ATOM 1265 C C . PHE A 1 157 ? 10.520 10.845 2.860 1.00 98.00 157 PHE A C 1
ATOM 1267 O O . PHE A 1 157 ? 11.526 10.355 3.352 1.00 98.00 157 PHE A O 1
ATOM 1274 N N . GLN A 1 158 ? 9.299 10.502 3.262 1.00 98.75 158 GLN A N 1
ATOM 1275 C CA . GLN A 1 158 ? 9.072 9.574 4.368 1.00 98.75 158 GLN A CA 1
ATOM 1276 C C . GLN A 1 158 ? 9.617 8.162 4.080 1.00 98.75 158 GLN A C 1
ATOM 1278 O O . GLN A 1 158 ? 10.149 7.519 4.982 1.00 98.75 158 GLN A O 1
ATOM 1283 N N . PHE A 1 159 ? 9.561 7.683 2.828 1.00 98.69 159 PHE A N 1
ATOM 1284 C CA . PHE A 1 159 ? 10.221 6.428 2.429 1.00 98.69 159 PHE A CA 1
ATOM 1285 C C . PHE A 1 159 ? 11.741 6.524 2.602 1.00 98.69 159 PHE A C 1
ATOM 1287 O O . PHE A 1 159 ? 12.365 5.603 3.134 1.00 98.69 159 PHE A O 1
ATOM 1294 N N . LYS A 1 160 ? 12.331 7.657 2.199 1.00 97.81 160 LYS A N 1
ATOM 1295 C CA . LYS A 1 160 ? 13.761 7.937 2.371 1.00 97.81 160 LYS A CA 1
ATOM 1296 C C . LYS A 1 160 ? 14.151 7.997 3.853 1.00 97.81 160 LYS A C 1
ATOM 1298 O O . LYS A 1 160 ? 15.133 7.361 4.227 1.00 97.81 160 LYS A O 1
ATOM 1303 N N . ASP A 1 161 ? 13.381 8.693 4.685 1.00 98.19 161 ASP A N 1
ATOM 1304 C CA . ASP A 1 161 ? 13.646 8.850 6.123 1.00 98.19 161 ASP A CA 1
ATOM 1305 C C . ASP A 1 161 ? 13.512 7.517 6.878 1.00 98.19 161 ASP A C 1
ATOM 1307 O O . ASP A 1 161 ? 14.314 7.202 7.760 1.00 98.19 161 ASP A O 1
ATOM 1311 N N . ALA A 1 162 ? 12.567 6.666 6.464 1.00 98.19 162 ALA A N 1
ATOM 1312 C CA . ALA A 1 162 ? 12.450 5.292 6.949 1.00 98.19 162 ALA A CA 1
ATOM 1313 C C . ALA A 1 162 ? 13.559 4.355 6.425 1.00 98.19 162 ALA A C 1
ATOM 1315 O O . ALA A 1 162 ? 13.664 3.220 6.887 1.00 98.19 162 ALA A O 1
ATOM 1316 N N . GLY A 1 163 ? 14.388 4.792 5.472 1.00 97.94 163 GLY A N 1
ATOM 1317 C CA . GLY A 1 163 ? 15.417 3.960 4.845 1.00 97.94 163 GLY A CA 1
ATOM 1318 C C . GLY A 1 163 ? 14.850 2.831 3.977 1.00 97.94 163 GLY A C 1
ATOM 1319 O O . GLY A 1 163 ? 15.499 1.798 3.815 1.00 97.94 163 GLY A O 1
ATOM 1320 N N . LEU A 1 164 ? 13.641 3.004 3.436 1.00 97.94 164 LEU A N 1
ATOM 1321 C CA . LEU A 1 164 ? 12.971 2.022 2.587 1.00 97.94 164 LEU A CA 1
ATOM 1322 C C . LEU A 1 164 ? 13.103 2.398 1.109 1.00 97.94 164 LEU A C 1
ATOM 1324 O O . LEU A 1 164 ? 12.725 3.488 0.682 1.00 97.94 164 LEU A O 1
ATOM 1328 N N . SER A 1 165 ? 13.592 1.458 0.299 1.00 95.94 165 SER A N 1
ATOM 1329 C CA . SER A 1 165 ? 13.564 1.589 -1.159 1.00 95.94 165 SER A CA 1
ATOM 1330 C C . SER A 1 165 ? 12.177 1.240 -1.691 1.00 95.94 165 SER A C 1
ATOM 1332 O O . SER A 1 165 ? 11.675 0.148 -1.432 1.00 95.94 165 SER A O 1
ATOM 1334 N N . ILE A 1 166 ? 11.604 2.117 -2.517 1.00 94.94 166 ILE A N 1
ATOM 1335 C CA . ILE A 1 166 ? 10.332 1.869 -3.218 1.00 94.94 166 ILE A CA 1
ATOM 1336 C C . ILE A 1 166 ? 10.403 0.705 -4.223 1.00 94.94 166 ILE A C 1
ATOM 1338 O O . ILE A 1 166 ? 9.368 0.228 -4.674 1.00 94.94 166 ILE A O 1
ATOM 1342 N N . PHE A 1 167 ? 11.609 0.251 -4.583 1.00 92.00 167 PHE A N 1
ATOM 1343 C CA . PHE A 1 167 ? 11.831 -0.869 -5.505 1.00 92.00 167 PHE A CA 1
ATOM 1344 C C . PHE A 1 167 ? 12.025 -2.213 -4.786 1.00 92.00 167 PHE A C 1
ATOM 1346 O O . PHE A 1 167 ? 11.968 -3.262 -5.423 1.00 92.00 167 PHE A O 1
ATOM 1353 N N . ASN A 1 168 ? 12.222 -2.204 -3.463 1.00 93.31 168 ASN A N 1
ATOM 1354 C CA . ASN A 1 168 ? 12.389 -3.423 -2.675 1.00 93.31 168 ASN A CA 1
ATOM 1355 C C . ASN A 1 168 ? 11.041 -3.826 -2.081 1.00 93.31 168 ASN A C 1
ATOM 1357 O O . ASN A 1 168 ? 10.716 -3.460 -0.952 1.00 93.31 168 ASN A O 1
ATOM 1361 N N . ASN A 1 169 ? 10.253 -4.574 -2.854 1.00 97.50 169 ASN A N 1
ATOM 1362 C CA . ASN A 1 169 ? 8.922 -4.991 -2.438 1.00 97.50 169 ASN A CA 1
ATOM 1363 C C . ASN A 1 169 ? 8.640 -6.470 -2.762 1.00 97.50 169 ASN A C 1
ATOM 1365 O O . ASN A 1 169 ? 8.469 -6.843 -3.919 1.00 97.50 169 ASN A O 1
ATOM 1369 N N . THR A 1 170 ? 8.530 -7.302 -1.725 1.00 96.81 170 THR A N 1
ATOM 1370 C CA . THR A 1 170 ? 8.259 -8.752 -1.806 1.00 96.81 170 THR A CA 1
ATOM 1371 C C . THR A 1 170 ? 6.867 -9.134 -1.282 1.00 96.81 170 THR A C 1
ATOM 1373 O O . THR A 1 170 ? 6.644 -10.255 -0.827 1.00 96.81 170 THR A O 1
ATOM 1376 N N . TRP A 1 171 ? 5.906 -8.208 -1.384 1.00 98.56 171 TRP A N 1
ATOM 1377 C CA . TRP A 1 171 ? 4.554 -8.273 -0.807 1.00 98.56 171 TRP A CA 1
ATOM 1378 C C . TRP A 1 171 ? 3.748 -9.564 -1.024 1.00 98.56 171 TRP A C 1
ATOM 1380 O O . TRP A 1 171 ? 2.838 -9.829 -0.249 1.00 98.56 171 TRP A O 1
ATOM 1390 N N . SER A 1 172 ? 4.034 -10.345 -2.068 1.00 97.88 172 SER A N 1
ATOM 1391 C CA . SER A 1 172 ? 3.271 -11.550 -2.446 1.00 97.88 172 SER A CA 1
ATOM 1392 C C . SER A 1 172 ? 3.950 -12.872 -2.073 1.00 97.88 172 SER A C 1
ATOM 1394 O O . SER A 1 172 ? 3.354 -13.932 -2.250 1.00 97.88 172 SER A O 1
ATOM 1396 N N . SER A 1 173 ? 5.186 -12.843 -1.568 1.00 97.25 173 SER A N 1
ATOM 1397 C CA . SER A 1 173 ? 5.961 -14.046 -1.237 1.00 97.25 173 SER A CA 1
ATOM 1398 C C . SER A 1 173 ? 5.777 -14.437 0.230 1.00 97.25 173 SER A C 1
ATOM 1400 O O . SER A 1 173 ? 6.715 -14.361 1.013 1.00 97.25 173 SER A O 1
ATOM 1402 N N . ILE A 1 174 ? 4.574 -14.827 0.639 1.00 98.25 174 ILE A N 1
ATOM 1403 C CA . ILE A 1 174 ? 4.242 -15.006 2.062 1.00 98.25 174 ILE A CA 1
ATOM 1404 C C . ILE A 1 174 ? 4.846 -16.297 2.630 1.00 98.25 174 ILE A C 1
ATOM 1406 O O . ILE A 1 174 ? 4.739 -17.361 2.019 1.00 98.25 174 ILE A O 1
ATOM 1410 N N . HIS A 1 175 ? 5.452 -16.213 3.815 1.00 98.19 175 HIS A N 1
ATOM 1411 C CA . HIS A 1 175 ? 5.805 -17.379 4.622 1.00 98.19 175 HIS A CA 1
ATOM 1412 C C . HIS A 1 175 ? 4.749 -17.607 5.707 1.00 98.19 175 HIS A C 1
ATOM 1414 O O . HIS A 1 175 ? 4.447 -16.703 6.483 1.00 98.19 175 HIS A O 1
ATOM 1420 N N . ASP A 1 176 ? 4.201 -18.817 5.761 1.00 98.00 176 ASP A N 1
ATOM 1421 C CA . ASP A 1 176 ? 3.251 -19.242 6.787 1.00 98.00 176 ASP A CA 1
ATOM 1422 C C . ASP A 1 176 ? 3.944 -20.230 7.728 1.00 98.00 176 ASP A C 1
ATOM 1424 O O . ASP A 1 176 ? 4.369 -21.301 7.291 1.00 98.00 176 ASP A O 1
ATOM 1428 N N . PHE A 1 177 ? 4.081 -19.857 9.003 1.00 97.38 177 PHE A N 1
ATOM 1429 C CA . PHE A 1 177 ? 4.694 -20.703 10.030 1.00 97.38 177 PHE A CA 1
ATOM 1430 C C . PHE A 1 177 ? 3.782 -21.840 10.504 1.00 97.38 177 PHE A C 1
ATOM 1432 O O . PHE A 1 177 ? 4.267 -22.815 11.077 1.00 97.38 177 PHE A O 1
ATOM 1439 N N . THR A 1 178 ? 2.474 -21.740 10.267 1.00 96.06 178 THR A N 1
ATOM 1440 C CA . THR A 1 178 ? 1.466 -22.693 10.753 1.00 96.06 178 THR A CA 1
ATOM 1441 C C . THR A 1 178 ? 0.521 -23.118 9.624 1.00 96.06 178 THR A C 1
ATOM 1443 O O . THR A 1 178 ? -0.695 -22.920 9.726 1.00 96.06 178 THR A O 1
ATOM 1446 N N . PRO A 1 179 ? 1.044 -23.685 8.522 1.00 94.44 179 PRO A N 1
ATOM 1447 C CA . PRO A 1 179 ? 0.208 -24.106 7.411 1.00 94.44 179 PRO A CA 1
ATOM 1448 C C . PRO A 1 179 ? -0.702 -25.262 7.841 1.00 94.44 179 PRO A C 1
ATOM 1450 O O . PRO A 1 179 ? -0.262 -26.219 8.481 1.00 94.44 179 PRO A O 1
ATOM 1453 N N . VAL A 1 180 ? -1.972 -25.198 7.447 1.00 91.25 180 VAL A N 1
ATOM 1454 C CA . VAL A 1 180 ? -2.941 -26.281 7.657 1.00 91.25 180 VAL A CA 1
ATOM 1455 C C . VAL A 1 180 ? -3.083 -27.071 6.357 1.00 91.25 180 VAL A C 1
ATOM 1457 O O . VAL A 1 180 ? -3.279 -26.501 5.286 1.00 91.25 180 VAL A O 1
ATOM 1460 N N . SER A 1 181 ? -2.961 -28.399 6.431 1.00 89.50 181 SER A N 1
ATOM 1461 C CA . SER A 1 181 ? -3.051 -29.263 5.247 1.00 89.50 181 SER A CA 1
ATOM 1462 C C . SER A 1 181 ? -4.408 -29.112 4.552 1.00 89.50 181 SER A C 1
ATOM 1464 O O . SER A 1 181 ? -5.449 -29.261 5.185 1.00 89.50 181 SER A O 1
ATOM 1466 N N . GLY A 1 182 ? -4.396 -28.838 3.245 1.00 86.00 182 GLY A N 1
ATOM 1467 C CA . GLY A 1 182 ? -5.608 -28.669 2.436 1.00 86.00 182 GLY A CA 1
ATOM 1468 C C . GLY A 1 182 ? -6.260 -27.284 2.515 1.00 86.00 182 GLY A C 1
ATOM 1469 O O . GLY A 1 182 ? -7.146 -26.998 1.712 1.00 86.00 182 GLY A O 1
ATOM 1470 N N . GLU A 1 183 ? -5.795 -26.403 3.401 1.00 87.94 183 GLU A N 1
ATOM 1471 C CA . GLU A 1 183 ? -6.295 -25.035 3.537 1.00 87.94 183 GLU A CA 1
ATOM 1472 C C . GLU A 1 183 ? -5.223 -24.011 3.149 1.00 87.94 183 GLU A C 1
ATOM 1474 O O . GLU A 1 183 ? -4.019 -24.260 3.213 1.00 87.94 183 GLU A O 1
ATOM 1479 N N . ARG A 1 184 ? -5.663 -22.826 2.716 1.00 90.69 184 ARG A N 1
ATOM 1480 C CA . ARG A 1 184 ? -4.775 -21.684 2.483 1.00 90.69 184 ARG A CA 1
ATOM 1481 C C . ARG A 1 184 ? -5.112 -20.585 3.475 1.00 90.69 184 ARG A C 1
ATOM 1483 O O . ARG A 1 184 ? -6.123 -19.900 3.334 1.00 90.69 184 ARG A O 1
ATOM 1490 N N . ASN A 1 185 ? -4.227 -20.389 4.445 1.00 97.56 185 ASN A N 1
ATOM 1491 C CA . ASN A 1 185 ? -4.337 -19.321 5.437 1.00 97.56 185 ASN A CA 1
ATOM 1492 C C . ASN A 1 185 ? -4.226 -17.922 4.818 1.00 97.56 185 ASN A C 1
ATOM 1494 O O . ASN A 1 185 ? -4.696 -16.946 5.406 1.00 97.56 185 ASN A O 1
ATOM 1498 N N . TRP A 1 186 ? -3.653 -17.823 3.617 1.00 98.25 186 TRP A N 1
ATOM 1499 C CA . TRP A 1 186 ? -3.521 -16.579 2.879 1.00 98.25 186 TRP A CA 1
ATOM 1500 C C . TRP A 1 186 ? -3.792 -16.726 1.382 1.00 98.25 186 TRP A C 1
ATOM 1502 O O . TRP A 1 186 ? -3.743 -17.815 0.809 1.00 98.25 186 TRP A O 1
ATOM 1512 N N . SER A 1 187 ? -4.080 -15.601 0.736 1.00 98.19 187 SER A N 1
ATOM 1513 C CA . SER A 1 187 ? -4.242 -15.502 -0.716 1.00 98.19 187 SER A CA 1
ATOM 1514 C C . SER A 1 187 ? -3.868 -14.103 -1.213 1.00 98.19 187 SER A C 1
ATOM 1516 O O . SER A 1 187 ? -3.526 -13.223 -0.423 1.00 98.19 187 SER A O 1
ATOM 1518 N N . LEU A 1 188 ? -3.900 -13.886 -2.526 1.00 98.44 188 LEU A N 1
ATOM 1519 C CA . LEU A 1 188 ? -3.742 -12.553 -3.106 1.00 98.44 188 LEU A CA 1
ATOM 1520 C C . LEU A 1 188 ? -5.129 -11.968 -3.397 1.00 98.44 188 LEU A C 1
ATOM 1522 O O . LEU A 1 188 ? -6.013 -12.687 -3.864 1.00 98.44 188 LEU A O 1
ATOM 1526 N N . LEU A 1 189 ? -5.315 -10.673 -3.144 1.00 98.25 189 LEU A N 1
ATOM 1527 C CA . LEU A 1 189 ? -6.505 -9.942 -3.586 1.00 98.25 189 LEU A CA 1
ATOM 1528 C C . LEU A 1 189 ? -6.607 -9.962 -5.122 1.00 98.25 189 LEU A C 1
ATOM 1530 O O . LEU A 1 189 ? -5.578 -10.127 -5.791 1.00 98.25 189 LEU A O 1
ATOM 1534 N N . PRO A 1 190 ? -7.808 -9.770 -5.698 1.00 96.38 190 PRO A N 1
ATOM 1535 C CA . PRO A 1 190 ? -7.970 -9.563 -7.137 1.00 96.38 190 PRO A CA 1
ATOM 1536 C C . PRO A 1 190 ? -7.045 -8.456 -7.666 1.00 96.38 190 PRO A C 1
ATOM 1538 O O . PRO A 1 190 ? -6.689 -7.530 -6.939 1.00 96.38 190 PRO A O 1
ATOM 1541 N N . GLU A 1 191 ? -6.588 -8.586 -8.911 1.00 90.12 191 GLU A N 1
ATOM 1542 C CA . GLU A 1 191 ? -5.669 -7.611 -9.522 1.00 90.12 191 GLU A CA 1
ATOM 1543 C C . GLU A 1 191 ? -6.371 -6.283 -9.848 1.00 90.12 191 GLU A C 1
ATOM 1545 O O . GLU A 1 191 ? -5.748 -5.230 -9.796 1.00 90.12 191 GLU A O 1
ATOM 1550 N N . ASP A 1 192 ? -7.679 -6.333 -10.088 1.00 90.19 192 ASP A N 1
ATOM 1551 C CA . ASP A 1 192 ? -8.586 -5.207 -10.311 1.00 90.19 192 ASP A CA 1
ATOM 1552 C C . ASP A 1 192 ? -9.190 -4.637 -9.013 1.00 90.19 192 ASP A C 1
ATOM 1554 O O . ASP A 1 192 ? -10.077 -3.785 -9.066 1.00 90.19 192 ASP A O 1
ATOM 1558 N N . ALA A 1 193 ? -8.721 -5.083 -7.840 1.00 95.19 193 ALA A N 1
ATOM 1559 C CA . ALA A 1 193 ? -9.206 -4.586 -6.558 1.00 95.19 193 ALA A CA 1
ATOM 1560 C C . ALA A 1 193 ? -8.950 -3.076 -6.417 1.00 95.19 193 ALA A C 1
ATOM 1562 O O . ALA A 1 193 ? -7.807 -2.609 -6.411 1.00 95.19 193 ALA A O 1
ATOM 1563 N N . VAL A 1 194 ? -10.026 -2.308 -6.246 1.00 96.75 194 VAL A N 1
ATOM 1564 C CA . VAL A 1 194 ? -9.959 -0.857 -6.076 1.00 96.75 194 VAL A CA 1
ATOM 1565 C C . VAL A 1 194 ? -9.565 -0.537 -4.637 1.00 96.75 194 VAL A C 1
ATOM 1567 O O . VAL A 1 194 ? -10.291 -0.851 -3.699 1.00 96.75 194 VAL A O 1
ATOM 1570 N N . VAL A 1 195 ? -8.424 0.135 -4.449 1.00 97.50 195 VAL A N 1
ATOM 1571 C CA . VAL A 1 195 ? -7.878 0.458 -3.114 1.00 97.50 195 VAL A CA 1
ATOM 1572 C C . VAL A 1 195 ? -8.919 1.122 -2.206 1.00 97.50 195 VAL A C 1
ATOM 1574 O O . VAL A 1 195 ? -9.014 0.759 -1.039 1.00 97.50 195 VAL A O 1
ATOM 1577 N N . GLN A 1 196 ? -9.726 2.051 -2.731 1.00 97.25 196 GLN A N 1
ATOM 1578 C CA . GLN A 1 196 ? -10.693 2.828 -1.939 1.00 97.25 196 GLN A CA 1
ATOM 1579 C C . GLN A 1 196 ? -11.862 1.996 -1.386 1.00 97.25 196 GLN A C 1
ATOM 1581 O O . GLN A 1 196 ? -12.416 2.368 -0.355 1.00 97.25 196 GLN A O 1
ATOM 1586 N N . ASP A 1 197 ? -12.189 0.852 -1.997 1.00 97.62 197 ASP A N 1
ATOM 1587 C CA . ASP A 1 197 ? -13.225 -0.067 -1.492 1.00 97.62 197 ASP A CA 1
ATOM 1588 C C . ASP A 1 197 ? -12.752 -0.829 -0.239 1.00 97.62 197 ASP A C 1
ATOM 1590 O O . ASP A 1 197 ? -13.540 -1.392 0.534 1.00 97.62 197 ASP A O 1
ATOM 1594 N N . HIS A 1 198 ? -11.434 -0.853 -0.026 1.00 98.25 198 HIS A N 1
ATOM 1595 C CA . HIS A 1 198 ? -10.804 -1.491 1.118 1.00 98.25 198 HIS A CA 1
ATOM 1596 C C . HIS A 1 198 ? -10.291 -0.477 2.141 1.00 98.25 198 HIS A C 1
ATOM 1598 O O . HIS A 1 198 ? -10.558 -0.612 3.331 1.00 98.25 198 HIS A O 1
ATOM 1604 N N . VAL A 1 199 ? -9.568 0.537 1.678 1.00 98.25 199 VAL A N 1
ATOM 1605 C CA . VAL A 1 199 ? -8.990 1.607 2.487 1.00 98.25 199 VAL A CA 1
ATOM 1606 C C . VAL A 1 199 ? -9.500 2.937 1.922 1.00 98.25 199 VAL A C 1
ATOM 1608 O O . VAL A 1 199 ? -8.841 3.527 1.059 1.00 98.25 199 VAL A O 1
ATOM 1611 N N . PRO A 1 200 ? -10.701 3.388 2.337 1.00 97.44 200 PRO A N 1
ATOM 1612 C CA . PRO A 1 200 ? -11.262 4.657 1.890 1.00 97.44 200 PRO A CA 1
ATOM 1613 C C . PRO A 1 200 ? -10.361 5.840 2.254 1.00 97.44 200 PRO A C 1
ATOM 1615 O O . PRO A 1 200 ? -9.482 5.757 3.109 1.00 97.44 200 PRO A O 1
ATOM 1618 N N . LEU A 1 201 ? -10.590 6.972 1.595 1.00 95.88 201 LEU A N 1
ATOM 1619 C CA . LEU A 1 201 ? -9.914 8.216 1.944 1.00 95.88 201 LEU A CA 1
ATOM 1620 C C . LEU A 1 201 ? -10.489 8.784 3.254 1.00 95.88 201 LEU A C 1
ATOM 1622 O O . LEU A 1 201 ? -11.688 8.636 3.513 1.00 95.88 201 LEU A O 1
ATOM 1626 N N . PRO A 1 202 ? -9.671 9.461 4.080 1.00 94.50 202 PRO A N 1
ATOM 1627 C CA . PRO A 1 202 ? -10.152 10.067 5.312 1.00 94.50 202 PRO A CA 1
ATOM 1628 C C . PRO A 1 202 ? -11.195 11.156 5.026 1.00 94.50 202 PRO A C 1
ATOM 1630 O O . PRO A 1 202 ? -11.055 11.962 4.106 1.00 94.50 202 PRO A O 1
ATOM 1633 N N . THR A 1 203 ? -12.239 11.206 5.852 1.00 87.62 203 THR A N 1
ATOM 1634 C CA . THR A 1 203 ? -13.363 12.145 5.699 1.00 87.62 203 THR A CA 1
ATOM 1635 C C . THR A 1 203 ? -13.297 13.340 6.649 1.00 87.62 203 THR A C 1
ATOM 1637 O O . THR A 1 203 ? -14.056 14.293 6.471 1.00 87.62 203 THR A O 1
ATOM 1640 N N . THR A 1 204 ? -12.398 13.323 7.636 1.00 92.56 204 THR A N 1
ATOM 1641 C CA . THR A 1 204 ? -12.250 14.401 8.621 1.00 92.56 204 THR A CA 1
ATOM 1642 C C . THR A 1 204 ? -11.514 15.601 8.025 1.00 92.56 204 THR A C 1
ATOM 1644 O O . THR A 1 204 ? -10.563 15.442 7.260 1.00 92.56 204 THR A O 1
ATOM 1647 N N . GLU A 1 205 ? -11.931 16.816 8.392 1.00 90.00 205 GLU A N 1
ATOM 1648 C CA . GLU A 1 205 ? -11.341 18.060 7.865 1.00 90.00 205 GLU A CA 1
ATOM 1649 C C . GLU A 1 205 ? -9.837 18.175 8.137 1.00 90.00 205 GLU A C 1
ATOM 1651 O O . GLU A 1 205 ? -9.089 18.639 7.282 1.00 90.00 205 GLU A O 1
ATOM 1656 N N . GLU A 1 206 ? -9.376 17.687 9.291 1.00 91.50 206 GLU A N 1
ATOM 1657 C CA . GLU A 1 206 ? -7.952 17.670 9.634 1.00 91.50 206 GLU A CA 1
ATOM 1658 C C . GLU A 1 206 ? -7.136 16.828 8.641 1.00 91.50 206 GLU A C 1
ATOM 1660 O O . GLU A 1 206 ? -6.122 17.285 8.116 1.00 91.50 206 GLU A O 1
ATOM 1665 N N . LEU A 1 207 ? -7.592 15.610 8.339 1.00 93.88 207 LEU A N 1
ATOM 1666 C CA . LEU A 1 207 ? -6.852 14.665 7.500 1.00 93.88 207 LEU A CA 1
ATOM 1667 C C . LEU A 1 207 ? -7.007 14.949 5.999 1.00 93.88 207 LEU A C 1
ATOM 1669 O O . LEU A 1 207 ? -6.135 14.565 5.221 1.00 93.88 207 LEU A O 1
ATOM 1673 N N . LYS A 1 208 ? -8.055 15.679 5.589 1.00 91.69 208 LYS A N 1
ATOM 1674 C CA . LYS A 1 208 ? -8.231 16.168 4.208 1.00 91.69 208 LYS A CA 1
ATOM 1675 C C . LYS A 1 208 ? -7.115 17.106 3.744 1.00 91.69 208 LYS A C 1
ATOM 1677 O O . LYS A 1 208 ? -6.956 17.302 2.540 1.00 91.69 208 LYS A O 1
ATOM 1682 N N . ALA A 1 209 ? -6.331 17.671 4.666 1.00 93.12 209 ALA A N 1
ATOM 1683 C CA . ALA A 1 209 ? -5.145 18.449 4.321 1.00 93.12 209 ALA A CA 1
ATOM 1684 C C . ALA A 1 209 ? -4.106 17.622 3.534 1.00 93.12 209 ALA A C 1
ATOM 1686 O O . ALA A 1 209 ? -3.356 18.182 2.731 1.00 93.12 209 ALA A O 1
ATOM 1687 N N . VAL A 1 210 ? -4.081 16.296 3.719 1.00 96.06 210 VAL A N 1
ATOM 1688 C CA . VAL A 1 210 ? -3.179 15.391 2.999 1.00 96.06 210 VAL A CA 1
ATOM 1689 C C . VAL A 1 210 ? -3.758 15.073 1.620 1.00 96.06 210 VAL A C 1
ATOM 1691 O O . VAL A 1 210 ? -4.826 14.478 1.483 1.00 96.06 210 VAL A O 1
ATOM 1694 N N . ARG A 1 211 ? -3.037 15.462 0.564 1.00 96.44 211 ARG A N 1
ATOM 1695 C CA . ARG A 1 211 ? -3.478 15.298 -0.832 1.00 96.44 211 ARG A CA 1
ATOM 1696 C C . ARG A 1 211 ? -3.220 13.881 -1.333 1.00 96.44 211 ARG A C 1
ATOM 1698 O O . ARG A 1 211 ? -2.186 13.613 -1.945 1.00 96.44 211 ARG A O 1
ATOM 1705 N N . ILE A 1 212 ? -4.168 12.991 -1.074 1.00 97.88 212 ILE A N 1
ATOM 1706 C CA . ILE A 1 212 ? -4.028 11.564 -1.366 1.00 97.88 212 ILE A CA 1
ATOM 1707 C C . ILE A 1 212 ? -4.446 11.240 -2.807 1.00 97.88 212 ILE A C 1
ATOM 1709 O O . ILE A 1 212 ? -5.437 11.758 -3.315 1.00 97.88 212 ILE A O 1
ATOM 1713 N N . SER A 1 213 ? -3.705 10.338 -3.448 1.00 97.75 213 SER A N 1
ATOM 1714 C CA . SER A 1 213 ? -4.148 9.587 -4.623 1.00 97.75 213 SER A CA 1
ATOM 1715 C C . SER A 1 213 ? -3.932 8.098 -4.385 1.00 97.75 213 SER A C 1
ATOM 1717 O O . SER A 1 213 ? -2.907 7.691 -3.839 1.00 97.75 213 SER A O 1
ATOM 1719 N N . THR A 1 214 ? -4.882 7.286 -4.833 1.00 97.31 214 THR A N 1
ATOM 1720 C CA . THR A 1 214 ? -4.776 5.823 -4.854 1.00 97.31 214 THR A CA 1
ATOM 1721 C C . THR A 1 214 ? -4.785 5.274 -6.280 1.00 97.31 214 THR A C 1
ATOM 1723 O O . THR A 1 214 ? -5.005 4.086 -6.476 1.00 97.31 214 THR A O 1
ATOM 1726 N N . GLU A 1 215 ? -4.546 6.113 -7.290 1.00 94.19 215 GLU A N 1
ATOM 1727 C CA . GLU A 1 215 ? -4.364 5.674 -8.679 1.00 94.19 215 GLU A CA 1
ATOM 1728 C C . GLU A 1 215 ? -3.037 4.919 -8.844 1.00 94.19 215 GLU A C 1
ATOM 1730 O O . GLU A 1 215 ? -2.004 5.347 -8.322 1.00 94.19 215 GLU A O 1
ATOM 1735 N N . ALA A 1 216 ? -3.044 3.829 -9.616 1.00 90.81 216 ALA A N 1
ATOM 1736 C CA . ALA A 1 216 ? -1.856 3.002 -9.846 1.00 90.81 216 ALA A CA 1
ATOM 1737 C C . ALA A 1 216 ? -0.685 3.801 -10.449 1.00 90.81 216 ALA A C 1
ATOM 1739 O O . ALA A 1 216 ? 0.433 3.723 -9.943 1.00 90.81 216 ALA A O 1
ATOM 1740 N N . SER A 1 217 ? -0.961 4.647 -11.448 1.00 89.38 217 SER A N 1
ATOM 1741 C CA . SER A 1 217 ? 0.030 5.499 -12.130 1.00 89.38 217 SER A CA 1
ATOM 1742 C C . SER A 1 217 ? 0.660 6.565 -11.228 1.00 89.38 217 SER A C 1
ATOM 1744 O O . SER A 1 217 ? 1.756 7.050 -11.496 1.00 89.38 217 SER A O 1
ATOM 1746 N N . ARG A 1 218 ? -0.019 6.948 -10.141 1.00 93.62 218 ARG A N 1
ATOM 1747 C CA . ARG A 1 218 ? 0.483 7.950 -9.190 1.00 93.62 218 ARG A CA 1
ATOM 1748 C C . ARG A 1 218 ? 1.183 7.333 -7.990 1.00 93.62 218 ARG A C 1
ATOM 1750 O O . ARG A 1 218 ? 1.830 8.068 -7.247 1.00 93.62 218 ARG A O 1
ATOM 1757 N N . SER A 1 219 ? 1.061 6.021 -7.790 1.00 96.62 219 SER A N 1
ATOM 1758 C CA . SER A 1 219 ? 1.606 5.336 -6.622 1.00 96.62 219 SER A CA 1
ATOM 1759 C C . SER A 1 219 ? 3.108 5.582 -6.456 1.00 96.62 219 SER A C 1
ATOM 1761 O O . SER A 1 219 ? 3.907 5.504 -7.399 1.00 96.62 219 SER A O 1
ATOM 1763 N N . ILE A 1 220 ? 3.524 5.842 -5.214 1.00 96.38 220 ILE A N 1
ATOM 1764 C CA . ILE A 1 220 ? 4.947 5.985 -4.903 1.00 96.38 220 ILE A CA 1
ATOM 1765 C C . ILE A 1 220 ? 5.686 4.644 -4.993 1.00 96.38 220 ILE A C 1
ATOM 1767 O O . ILE A 1 220 ? 6.873 4.622 -5.298 1.00 96.38 220 ILE A O 1
ATOM 1771 N N . VAL A 1 221 ? 5.010 3.523 -4.764 1.00 96.44 221 VAL A N 1
ATOM 1772 C CA . VAL A 1 221 ? 5.572 2.190 -4.998 1.00 96.44 221 VAL A CA 1
ATOM 1773 C C . VAL A 1 221 ? 5.057 1.726 -6.355 1.00 96.44 221 VAL A C 1
ATOM 1775 O O . VAL A 1 221 ? 3.835 1.688 -6.525 1.00 96.44 221 VAL A O 1
ATOM 1778 N N . PRO A 1 222 ? 5.929 1.394 -7.324 1.00 92.50 222 PRO A N 1
ATOM 1779 C CA . PRO A 1 222 ? 5.479 0.823 -8.586 1.00 92.50 222 PRO A CA 1
ATOM 1780 C C . PRO A 1 222 ? 4.636 -0.430 -8.337 1.00 92.50 222 PRO A C 1
ATOM 1782 O O . PRO A 1 222 ? 5.047 -1.324 -7.590 1.00 92.50 222 PRO A O 1
ATOM 1785 N N . VAL A 1 223 ? 3.450 -0.486 -8.943 1.00 94.19 223 VAL A N 1
ATOM 1786 C CA . VAL A 1 223 ? 2.514 -1.596 -8.7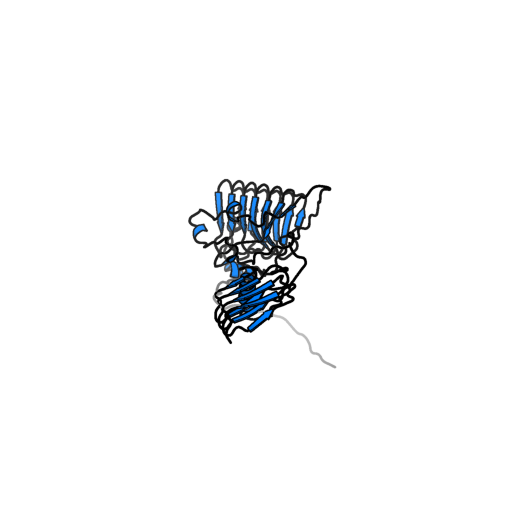47 1.00 94.19 223 VAL A CA 1
ATOM 1787 C C . VAL A 1 223 ? 3.075 -2.833 -9.444 1.00 94.19 223 VAL A C 1
ATOM 1789 O O . VAL A 1 223 ? 3.130 -2.904 -10.666 1.00 94.19 223 VAL A O 1
ATOM 1792 N N . SER A 1 224 ? 3.540 -3.811 -8.664 1.00 91.50 224 SER A N 1
ATOM 1793 C CA . SER A 1 224 ? 4.165 -5.028 -9.188 1.00 91.50 224 SER A CA 1
ATOM 1794 C C . SER A 1 224 ? 3.222 -6.227 -9.116 1.00 91.50 224 SER A C 1
ATOM 1796 O O . SER A 1 224 ? 2.451 -6.373 -8.167 1.00 91.50 224 SER A O 1
ATOM 1798 N N . ARG A 1 225 ? 3.321 -7.143 -10.090 1.00 91.38 225 ARG A N 1
ATOM 1799 C CA . ARG A 1 225 ? 2.503 -8.373 -10.123 1.00 91.38 225 ARG A CA 1
ATOM 1800 C C . ARG A 1 225 ? 2.980 -9.454 -9.149 1.00 91.38 225 ARG A C 1
ATOM 1802 O O . ARG A 1 225 ? 2.191 -10.306 -8.750 1.00 91.38 225 ARG A O 1
ATOM 1809 N N . GLY A 1 226 ? 4.251 -9.426 -8.741 1.00 92.31 226 GLY A N 1
ATOM 1810 C CA . GLY A 1 226 ? 4.807 -10.381 -7.780 1.00 92.31 226 GLY A CA 1
ATOM 1811 C C . GLY A 1 226 ? 4.624 -11.848 -8.203 1.00 92.31 226 GLY A C 1
ATOM 1812 O O . GLY A 1 226 ? 4.933 -12.207 -9.335 1.00 92.31 226 GLY A O 1
ATOM 1813 N N . GLN A 1 227 ? 4.111 -12.684 -7.294 1.00 91.75 227 GLN A N 1
ATOM 1814 C CA . GLN A 1 227 ? 3.850 -14.122 -7.496 1.00 91.75 227 GLN A CA 1
ATOM 1815 C C . GLN A 1 227 ? 2.489 -14.430 -8.153 1.00 91.75 227 GLN A C 1
ATOM 1817 O O . GLN A 1 227 ? 2.020 -15.570 -8.112 1.00 91.75 227 GLN A O 1
ATOM 1822 N N . ARG A 1 228 ? 1.807 -13.433 -8.735 1.00 89.38 228 ARG A N 1
ATOM 1823 C CA . ARG A 1 228 ? 0.588 -13.683 -9.521 1.00 89.38 228 ARG A CA 1
ATOM 1824 C C . ARG A 1 228 ? 0.893 -14.590 -10.716 1.00 89.38 228 ARG A C 1
ATOM 1826 O O . ARG A 1 228 ? 2.014 -14.623 -11.224 1.00 89.38 228 ARG A O 1
ATOM 1833 N N . GLN A 1 229 ? -0.130 -15.308 -11.180 1.00 81.19 229 GLN A N 1
ATOM 1834 C CA . GLN A 1 229 ? -0.013 -16.143 -12.373 1.00 81.19 229 GLN A CA 1
ATOM 1835 C C . GLN A 1 229 ? 0.362 -15.290 -13.589 1.00 81.19 229 GLN A C 1
ATOM 1837 O O . GLN A 1 229 ? -0.228 -14.235 -13.841 1.00 81.19 229 GLN A O 1
ATOM 1842 N N . LYS A 1 230 ? 1.358 -15.764 -14.334 1.00 74.62 230 LYS A N 1
ATOM 1843 C CA . LYS A 1 230 ? 1.830 -15.136 -15.565 1.00 74.62 230 LYS A CA 1
ATOM 1844 C C . LYS A 1 230 ? 1.124 -15.767 -16.760 1.00 74.62 230 LYS A C 1
ATOM 1846 O O . LYS A 1 230 ? 0.813 -16.953 -16.744 1.00 74.62 230 LYS A O 1
ATOM 1851 N N . SER A 1 231 ? 0.890 -14.966 -17.793 1.00 69.88 231 SER A N 1
ATOM 1852 C CA . SER A 1 231 ? 0.398 -15.428 -19.096 1.00 69.88 231 SER A CA 1
ATOM 1853 C C . SER A 1 231 ? 1.525 -15.867 -20.037 1.00 69.88 231 SER A C 1
ATOM 1855 O O . SER A 1 231 ? 1.245 -16.491 -21.055 1.00 69.88 231 SER A O 1
ATOM 1857 N N . SER A 1 232 ? 2.778 -15.532 -19.710 1.00 65.38 232 SER A N 1
ATOM 1858 C CA . SER A 1 232 ? 3.978 -15.840 -20.491 1.00 65.38 232 SER A CA 1
ATOM 1859 C C . SER A 1 232 ? 5.134 -16.242 -19.571 1.00 65.38 232 SER A C 1
ATOM 1861 O O . SER A 1 232 ? 5.252 -15.731 -18.451 1.00 65.38 232 SER A O 1
ATOM 1863 N N . ASP A 1 233 ? 5.989 -17.134 -20.071 1.00 67.44 233 ASP A N 1
ATOM 1864 C CA . ASP A 1 233 ? 7.240 -17.553 -19.427 1.00 67.44 233 ASP A CA 1
ATOM 1865 C C . ASP A 1 233 ? 8.433 -16.667 -19.823 1.00 67.44 233 ASP A C 1
ATOM 1867 O O . ASP A 1 233 ? 9.522 -16.780 -19.257 1.00 67.44 233 ASP A O 1
ATOM 1871 N N . GLU A 1 234 ? 8.243 -15.755 -20.778 1.00 62.91 234 GLU A N 1
ATOM 1872 C CA . GLU A 1 234 ? 9.276 -14.811 -21.187 1.00 62.91 234 GLU A CA 1
ATOM 1873 C C . GLU A 1 234 ? 9.549 -13.777 -20.094 1.00 62.91 234 GLU A C 1
ATOM 1875 O O . GLU A 1 234 ? 8.687 -13.406 -19.294 1.00 62.91 234 GLU A O 1
ATOM 1880 N N . SER A 1 235 ? 10.796 -13.325 -20.011 1.00 61.09 235 SER A N 1
ATOM 1881 C CA . SER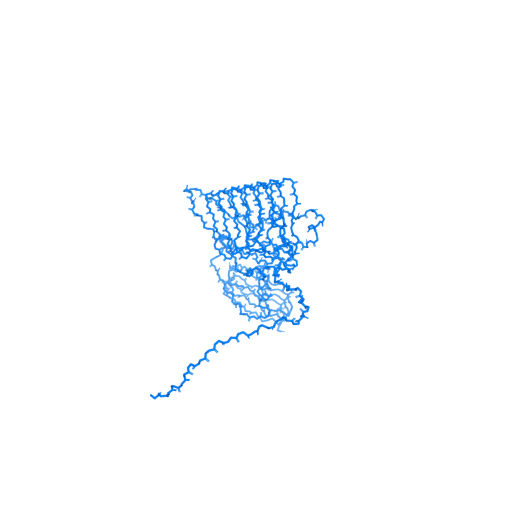 A 1 235 ? 11.228 -12.362 -19.003 1.00 61.09 235 SER A CA 1
ATOM 1882 C C . SER A 1 235 ? 12.310 -11.457 -19.570 1.00 61.09 235 SER A C 1
ATOM 1884 O O . SER A 1 235 ? 13.175 -11.894 -20.326 1.00 61.09 235 SER A O 1
ATOM 1886 N N . CYS A 1 236 ? 12.284 -10.192 -19.161 1.00 60.22 236 CYS A N 1
ATOM 1887 C CA . CYS A 1 236 ? 13.304 -9.209 -19.482 1.00 60.22 236 CYS A CA 1
ATOM 1888 C C . CYS A 1 236 ? 13.842 -8.589 -18.195 1.00 60.22 236 CYS A C 1
ATOM 1890 O O . CYS A 1 236 ? 13.072 -8.233 -17.302 1.00 60.22 236 CYS A O 1
ATOM 1892 N N . LEU A 1 237 ? 15.164 -8.451 -18.110 1.00 64.62 237 LEU A N 1
ATOM 1893 C CA . LEU A 1 237 ? 15.831 -7.761 -17.017 1.00 64.62 237 LEU A CA 1
ATOM 1894 C C . LEU A 1 237 ? 16.346 -6.414 -17.518 1.00 64.62 237 LEU A C 1
ATOM 1896 O O . LEU A 1 237 ? 17.146 -6.363 -18.450 1.00 64.62 237 LEU A O 1
ATOM 1900 N N . VAL A 1 238 ? 15.939 -5.340 -16.847 1.00 65.38 238 VAL A N 1
ATOM 1901 C CA . VAL A 1 238 ? 16.510 -4.008 -17.043 1.00 65.38 238 VAL A CA 1
ATOM 1902 C C . VAL A 1 238 ? 17.250 -3.610 -15.777 1.00 65.38 238 VAL A C 1
ATOM 1904 O O . VAL A 1 238 ? 16.696 -3.659 -14.680 1.00 65.38 238 VAL A O 1
ATOM 1907 N N . VAL A 1 239 ? 18.509 -3.209 -15.935 1.00 72.25 239 VAL A N 1
ATOM 1908 C CA . VAL A 1 239 ? 19.352 -2.717 -14.844 1.00 72.25 239 VAL A CA 1
ATOM 1909 C C . VAL A 1 239 ? 19.670 -1.256 -15.120 1.00 72.25 239 VAL A C 1
ATOM 1911 O O . VAL A 1 239 ? 20.275 -0.934 -16.140 1.00 72.25 239 VAL A O 1
ATOM 1914 N N . LEU A 1 240 ? 19.260 -0.375 -14.209 1.00 68.81 240 LEU A N 1
ATOM 1915 C CA . LEU A 1 240 ? 19.642 1.031 -14.232 1.00 68.81 240 LEU A CA 1
ATOM 1916 C C . LEU A 1 240 ? 20.725 1.265 -13.178 1.00 68.81 240 LEU A C 1
ATOM 1918 O O . LEU A 1 240 ? 20.605 0.814 -12.038 1.00 68.81 240 LEU A O 1
ATOM 1922 N N . PHE A 1 241 ? 21.785 1.968 -13.562 1.00 74.25 241 PHE A N 1
ATOM 1923 C CA . PHE A 1 241 ? 22.872 2.331 -12.657 1.00 74.25 241 PHE A CA 1
ATOM 1924 C C . PHE A 1 241 ? 22.548 3.626 -11.919 1.00 74.25 241 PHE A C 1
ATOM 1926 O O . PHE A 1 241 ? 21.791 4.448 -12.423 1.00 74.25 241 PHE A O 1
ATOM 1933 N N . ALA A 1 242 ? 23.128 3.799 -10.730 1.00 82.06 242 ALA A N 1
ATOM 1934 C CA . ALA A 1 242 ? 22.896 4.972 -9.898 1.00 82.06 242 ALA A CA 1
ATOM 1935 C C . ALA A 1 242 ? 23.282 6.282 -10.610 1.00 82.06 242 ALA A C 1
ATOM 1937 O O . ALA A 1 242 ? 24.292 6.366 -11.305 1.00 82.06 242 ALA A O 1
ATOM 1938 N N . GLY A 1 243 ? 22.479 7.315 -10.374 1.00 80.75 243 GLY A N 1
ATOM 1939 C CA . GLY A 1 243 ? 22.575 8.633 -10.993 1.00 80.75 243 GLY A CA 1
ATOM 1940 C C . GLY A 1 243 ? 21.314 9.445 -10.702 1.00 80.75 243 GLY A C 1
ATOM 1941 O O . GLY A 1 243 ? 20.279 8.869 -10.349 1.00 80.75 243 GLY A O 1
ATOM 1942 N N . ASP A 1 244 ? 21.381 10.763 -10.865 1.00 80.88 244 ASP A N 1
ATOM 1943 C CA . ASP A 1 244 ? 20.342 11.697 -10.396 1.00 80.88 244 ASP A CA 1
ATOM 1944 C C . ASP A 1 244 ? 18.947 11.412 -10.976 1.00 80.88 244 ASP A C 1
ATOM 1946 O O . ASP A 1 244 ? 17.932 11.569 -10.299 1.00 80.88 244 ASP A O 1
ATOM 1950 N N . TYR A 1 245 ? 18.891 10.910 -12.211 1.00 81.88 245 TYR A N 1
ATOM 1951 C CA . TYR A 1 245 ? 17.644 10.640 -12.932 1.00 81.88 245 TYR A CA 1
ATOM 1952 C C . TYR A 1 245 ? 17.210 9.170 -12.893 1.00 81.88 245 TYR A C 1
ATOM 1954 O O . TYR A 1 245 ? 16.212 8.810 -13.509 1.00 81.88 245 TYR A O 1
ATOM 1962 N N . THR A 1 246 ? 17.919 8.301 -12.168 1.00 76.62 246 THR A N 1
ATOM 1963 C CA . THR A 1 246 ? 17.698 6.839 -12.203 1.00 76.62 246 THR A CA 1
ATOM 1964 C C . THR A 1 246 ? 16.280 6.452 -11.809 1.00 76.62 246 THR A C 1
ATOM 1966 O O . THR A 1 246 ? 15.638 5.661 -12.493 1.00 76.62 246 THR A O 1
ATOM 1969 N N . ILE A 1 247 ? 15.765 7.038 -10.724 1.00 81.50 247 ILE A N 1
ATOM 1970 C CA . ILE A 1 247 ? 14.415 6.748 -10.224 1.00 81.50 247 ILE A CA 1
ATOM 1971 C C . ILE A 1 247 ? 13.358 7.229 -11.227 1.00 81.50 247 ILE A C 1
ATOM 1973 O O . ILE A 1 247 ? 12.388 6.518 -11.481 1.00 81.50 247 ILE A O 1
ATOM 1977 N N . ALA A 1 248 ? 13.552 8.411 -11.817 1.00 79.56 248 ALA A N 1
ATOM 1978 C CA . ALA A 1 248 ? 12.643 8.963 -12.819 1.00 79.56 248 ALA A CA 1
ATOM 1979 C C . ALA A 1 248 ? 12.646 8.124 -14.106 1.00 79.56 248 ALA A C 1
ATOM 1981 O O . ALA A 1 248 ? 11.582 7.788 -14.617 1.00 79.56 248 ALA A O 1
ATOM 1982 N N . ASN A 1 249 ? 13.825 7.717 -14.580 1.00 76.38 249 ASN A N 1
ATOM 1983 C CA . ASN A 1 249 ? 13.980 6.857 -15.752 1.00 76.38 249 ASN A CA 1
ATOM 1984 C C . ASN A 1 249 ? 13.354 5.477 -15.526 1.00 76.38 249 ASN A C 1
ATOM 1986 O O . ASN A 1 249 ? 12.665 4.975 -16.407 1.00 76.38 249 ASN A O 1
ATOM 1990 N N . ALA A 1 250 ? 13.542 4.889 -14.339 1.00 77.44 250 ALA A N 1
ATOM 1991 C CA . ALA A 1 250 ? 12.912 3.622 -13.979 1.00 77.44 250 ALA A CA 1
ATOM 1992 C C . ALA A 1 250 ? 11.380 3.729 -14.009 1.00 77.44 250 ALA A C 1
ATOM 1994 O O . ALA A 1 250 ? 10.725 2.861 -14.573 1.00 77.44 250 ALA A O 1
ATOM 1995 N N . ARG A 1 251 ? 10.807 4.808 -13.456 1.00 80.25 251 ARG A N 1
ATOM 1996 C CA . ARG A 1 251 ? 9.355 5.052 -13.512 1.00 80.25 251 ARG A CA 1
ATOM 1997 C C . ARG A 1 251 ? 8.849 5.229 -14.932 1.00 80.25 251 ARG A C 1
ATOM 1999 O O . ARG A 1 251 ? 7.928 4.532 -15.325 1.00 80.25 251 ARG A O 1
ATOM 2006 N N . LYS A 1 252 ? 9.495 6.106 -15.701 1.00 79.62 252 LYS A N 1
ATOM 2007 C CA . LYS A 1 252 ? 9.127 6.362 -17.093 1.00 79.62 252 LYS A CA 1
ATOM 2008 C C . LYS A 1 252 ? 9.131 5.071 -17.913 1.00 79.62 252 LYS A C 1
ATOM 2010 O O . LYS A 1 252 ? 8.201 4.829 -18.668 1.00 79.62 252 LYS A O 1
ATOM 2015 N N . LEU A 1 253 ? 10.144 4.225 -17.721 1.00 74.00 253 LEU A N 1
ATOM 2016 C CA . LEU A 1 253 ? 10.216 2.930 -18.388 1.00 74.00 253 LEU A CA 1
ATOM 2017 C C . LEU A 1 253 ? 9.069 1.999 -17.971 1.00 74.00 253 LEU A C 1
ATOM 2019 O O . LEU A 1 253 ? 8.496 1.346 -18.832 1.00 74.00 253 LEU A O 1
ATOM 2023 N N . ILE A 1 254 ? 8.728 1.934 -16.679 1.00 78.75 254 ILE A N 1
ATOM 2024 C CA . ILE A 1 254 ? 7.586 1.140 -16.194 1.00 78.75 254 ILE A CA 1
ATOM 2025 C C . ILE A 1 254 ? 6.287 1.624 -16.854 1.00 78.75 254 ILE A C 1
ATOM 2027 O O . ILE A 1 254 ? 5.559 0.811 -17.417 1.00 78.75 254 ILE A O 1
ATOM 2031 N N . ASP A 1 255 ? 6.052 2.938 -16.877 1.00 74.00 255 ASP A N 1
ATOM 2032 C CA . ASP A 1 255 ? 4.856 3.533 -17.481 1.00 74.00 255 ASP A CA 1
ATOM 2033 C C . ASP A 1 255 ? 4.769 3.239 -18.994 1.00 74.00 255 ASP A C 1
ATOM 2035 O O . ASP A 1 255 ? 3.715 2.869 -19.509 1.00 74.00 255 ASP A O 1
ATOM 2039 N N . GLU A 1 256 ? 5.883 3.348 -19.725 1.00 68.62 256 GLU A N 1
ATOM 2040 C CA . GLU A 1 256 ? 5.946 3.051 -21.166 1.00 68.62 256 GLU A CA 1
ATOM 2041 C C . GLU A 1 256 ? 5.752 1.563 -21.489 1.00 68.62 256 GLU A C 1
ATOM 2043 O O . GLU A 1 256 ? 5.228 1.216 -22.554 1.00 68.62 256 GLU A O 1
ATOM 2048 N N . VAL A 1 257 ? 6.176 0.685 -20.578 1.00 64.25 257 VAL A N 1
ATOM 2049 C CA . VAL A 1 257 ? 6.045 -0.772 -20.688 1.00 64.25 257 VAL A CA 1
ATOM 2050 C C . VAL A 1 257 ? 4.623 -1.248 -20.357 1.00 64.25 257 VAL A C 1
ATOM 2052 O O . VAL A 1 257 ? 4.251 -2.341 -20.786 1.00 64.25 257 VAL A O 1
ATOM 2055 N N . ASP A 1 258 ? 3.823 -0.448 -19.651 1.00 61.88 258 ASP A N 1
ATOM 2056 C CA . ASP A 1 258 ? 2.415 -0.745 -19.341 1.00 61.88 258 ASP A CA 1
ATOM 2057 C C . ASP A 1 258 ? 1.416 -0.073 -20.310 1.00 61.88 258 ASP A C 1
ATOM 2059 O O . ASP A 1 258 ? 0.252 -0.472 -20.397 1.00 61.88 258 ASP A O 1
ATOM 2063 N N . LEU A 1 259 ? 1.848 0.914 -21.103 1.00 51.50 259 LEU A N 1
ATOM 2064 C CA . LEU A 1 259 ? 1.001 1.591 -22.088 1.00 51.50 259 LEU A CA 1
ATOM 2065 C C . LEU A 1 259 ? 0.997 0.861 -23.442 1.00 51.50 259 LEU A C 1
ATOM 2067 O O . LEU A 1 259 ? 1.909 1.036 -24.242 1.00 51.50 259 LEU A O 1
ATOM 2071 N N . LYS A 1 260 ? -0.099 0.146 -23.741 1.00 54.62 260 LYS A N 1
ATOM 2072 C CA . LYS A 1 260 ? -0.479 -0.422 -25.059 1.00 54.62 260 LYS A CA 1
ATOM 2073 C C . LYS A 1 260 ? 0.465 -1.509 -25.587 1.00 54.62 260 LYS A C 1
ATOM 2075 O O . LYS A 1 260 ? 1.253 -1.287 -26.507 1.00 54.62 260 LYS A O 1
ATOM 2080 N N . ASP A 1 261 ? 0.300 -2.718 -25.064 1.00 65.25 261 ASP A N 1
ATOM 2081 C CA . ASP A 1 261 ? 1.159 -3.886 -25.316 1.00 65.25 261 ASP A CA 1
ATOM 2082 C C . ASP A 1 261 ? 1.389 -4.251 -26.796 1.00 65.25 261 ASP A C 1
ATOM 2084 O O . ASP A 1 261 ? 2.390 -4.892 -27.103 1.00 65.25 261 ASP A O 1
ATOM 2088 N N . TYR A 1 262 ? 0.546 -3.786 -27.729 1.00 76.31 262 TYR A N 1
ATOM 2089 C CA . TYR A 1 262 ? 0.584 -4.206 -29.139 1.00 76.31 262 TYR A CA 1
ATOM 2090 C C . TYR A 1 262 ? 0.574 -3.065 -30.169 1.00 76.31 262 TYR A C 1
ATOM 2092 O O . TYR A 1 262 ? 0.369 -3.310 -31.360 1.00 76.31 262 TYR A O 1
ATOM 2100 N N . MET A 1 263 ? 0.748 -1.808 -29.740 1.00 82.62 263 MET A N 1
ATOM 2101 C CA . MET A 1 263 ? 0.748 -0.678 -30.672 1.00 82.62 263 MET A CA 1
ATOM 2102 C C . MET A 1 263 ? 1.602 0.505 -30.213 1.00 82.62 263 MET A C 1
ATOM 2104 O O . MET A 1 263 ? 1.481 0.965 -29.078 1.00 82.62 263 MET A O 1
ATOM 2108 N N . PHE A 1 264 ? 2.364 1.063 -31.150 1.00 87.06 264 PHE A N 1
ATOM 2109 C CA . PHE A 1 264 ? 2.897 2.420 -31.106 1.00 87.06 264 PHE A CA 1
ATOM 2110 C C . PHE A 1 264 ? 2.171 3.270 -32.142 1.00 87.06 264 PHE A C 1
ATOM 2112 O O . PHE A 1 264 ? 2.142 2.910 -33.313 1.00 87.06 264 PHE A O 1
ATOM 2119 N N . SER A 1 265 ? 1.551 4.371 -31.715 1.00 86.50 265 SER A N 1
ATOM 2120 C CA . SER A 1 265 ? 0.819 5.255 -32.623 1.00 86.50 265 SER A CA 1
ATOM 2121 C C . SER A 1 265 ? 0.986 6.722 -32.239 1.00 86.50 265 SER A C 1
ATOM 2123 O O . SER A 1 265 ? 0.904 7.043 -31.050 1.00 86.50 265 SER A O 1
ATOM 2125 N N . GLY A 1 266 ? 1.216 7.589 -33.231 1.00 85.94 266 GLY A N 1
ATOM 2126 C CA . GLY A 1 266 ? 1.242 9.046 -33.056 1.00 85.94 266 GLY A CA 1
ATOM 2127 C C . GLY A 1 266 ? 2.450 9.567 -32.274 1.00 85.94 266 GLY A C 1
ATOM 2128 O O . GLY A 1 266 ? 2.333 10.550 -31.541 1.00 85.94 266 GLY A O 1
ATOM 2129 N N . LEU A 1 267 ? 3.588 8.874 -32.344 1.00 87.31 267 LEU A N 1
ATOM 2130 C CA . LEU A 1 267 ? 4.794 9.233 -31.597 1.00 87.31 267 LEU A CA 1
ATOM 2131 C C . LEU A 1 267 ? 5.673 10.201 -32.394 1.00 87.31 267 LEU A C 1
ATOM 2133 O O . LEU A 1 267 ? 5.817 10.054 -33.604 1.00 87.31 267 LEU A O 1
ATOM 2137 N N . LYS A 1 268 ? 6.305 11.165 -31.718 1.00 91.56 268 LYS A N 1
ATOM 2138 C CA . LYS A 1 268 ? 7.198 12.134 -32.361 1.00 91.56 268 LYS A CA 1
ATOM 2139 C C . LYS A 1 268 ? 8.426 12.436 -31.508 1.00 91.56 268 LYS A C 1
ATOM 2141 O O . LYS A 1 268 ? 8.271 12.711 -30.322 1.00 91.56 268 LYS A O 1
ATOM 2146 N N . ASP A 1 269 ? 9.617 12.387 -32.109 1.00 89.19 269 ASP A N 1
ATOM 2147 C CA . ASP A 1 269 ? 10.910 12.709 -31.476 1.00 89.19 269 ASP A CA 1
ATOM 2148 C C . ASP A 1 269 ? 11.193 11.908 -30.181 1.00 89.19 269 ASP A C 1
ATOM 2150 O O . ASP A 1 269 ? 11.750 12.421 -29.205 1.00 89.19 269 ASP A O 1
ATOM 2154 N N . VAL A 1 270 ? 10.794 10.631 -30.143 1.00 79.50 270 VAL A N 1
ATOM 2155 C CA . VAL A 1 270 ? 10.944 9.764 -28.960 1.00 79.50 270 VAL A CA 1
ATOM 2156 C C . VAL A 1 270 ? 11.706 8.480 -29.251 1.00 79.50 270 VAL A C 1
ATOM 2158 O O . VAL A 1 270 ? 11.781 7.991 -30.375 1.00 79.50 270 VAL A O 1
ATOM 2161 N N . THR A 1 271 ? 12.263 7.898 -28.192 1.00 82.12 271 THR A N 1
ATOM 2162 C CA . THR A 1 271 ? 12.782 6.531 -28.205 1.00 82.12 271 THR A CA 1
ATOM 2163 C C . THR A 1 271 ? 11.883 5.660 -27.344 1.00 82.12 271 THR A C 1
ATOM 2165 O O . THR A 1 271 ? 11.723 5.957 -26.165 1.00 82.12 271 THR A O 1
ATOM 2168 N N . VAL A 1 272 ? 11.298 4.615 -27.928 1.00 81.50 272 VAL A N 1
ATOM 2169 C CA . VAL A 1 272 ? 10.342 3.723 -27.255 1.00 81.50 272 VAL A CA 1
ATOM 2170 C C . VAL A 1 272 ? 10.642 2.266 -27.571 1.00 81.50 272 VAL A C 1
ATOM 2172 O O . VAL A 1 272 ? 11.282 1.946 -28.574 1.00 81.50 272 VAL A O 1
ATOM 2175 N N . GLY A 1 273 ? 10.151 1.353 -26.738 1.00 83.25 273 GLY A N 1
ATOM 2176 C CA . GLY A 1 273 ? 10.300 -0.060 -27.030 1.00 83.25 273 GLY A CA 1
ATOM 2177 C C . GLY A 1 273 ? 9.388 -0.996 -26.256 1.00 83.25 273 GLY A C 1
ATOM 2178 O O . GLY A 1 273 ? 8.665 -0.605 -25.339 1.00 83.25 273 GLY A O 1
ATOM 2179 N N . ARG A 1 274 ? 9.410 -2.260 -26.671 1.00 79.12 274 ARG A N 1
ATOM 2180 C CA . ARG A 1 274 ? 8.745 -3.377 -26.001 1.00 79.12 274 ARG A CA 1
ATOM 2181 C C . ARG A 1 274 ? 9.787 -4.387 -25.581 1.00 79.12 274 ARG A C 1
ATOM 2183 O O . ARG A 1 274 ? 10.654 -4.756 -26.368 1.00 79.12 274 ARG A O 1
ATOM 2190 N N . LEU A 1 275 ? 9.695 -4.808 -24.330 1.00 73.69 275 LEU A N 1
ATOM 2191 C CA . LEU A 1 275 ? 10.567 -5.823 -23.759 1.00 73.69 275 LEU A CA 1
ATOM 2192 C C . LEU A 1 275 ? 10.032 -7.231 -24.086 1.00 73.69 275 LEU A C 1
ATOM 2194 O O . LEU A 1 275 ? 8.829 -7.366 -24.313 1.00 73.69 275 LEU A O 1
ATOM 2198 N N . PRO A 1 276 ? 10.888 -8.271 -24.078 1.00 71.75 276 PRO A N 1
ATOM 2199 C CA . PRO A 1 276 ? 10.465 -9.668 -24.155 1.00 71.75 276 PRO A CA 1
ATOM 2200 C C . PRO A 1 276 ? 9.271 -9.993 -23.243 1.00 71.75 276 PRO A C 1
ATOM 2202 O O . PRO A 1 276 ? 9.255 -9.576 -22.080 1.00 71.75 276 PRO A O 1
ATOM 2205 N N . GLY A 1 277 ? 8.301 -10.754 -23.751 1.00 66.31 277 GLY A N 1
ATOM 2206 C CA . GLY A 1 277 ? 7.071 -11.141 -23.055 1.00 66.31 277 GLY A CA 1
ATOM 2207 C C . GLY A 1 277 ? 5.925 -10.127 -23.072 1.00 66.31 277 GLY A C 1
ATOM 2208 O O . GLY A 1 277 ? 4.870 -10.425 -22.510 1.00 66.31 277 GLY A O 1
ATOM 2209 N N . LYS A 1 278 ? 6.098 -8.945 -23.679 1.00 71.19 278 LYS A N 1
ATOM 2210 C CA . LYS A 1 278 ? 5.056 -7.904 -23.770 1.00 71.19 278 LYS A CA 1
ATOM 2211 C C . LYS A 1 278 ? 4.238 -7.968 -25.059 1.00 71.19 278 LYS A C 1
ATOM 2213 O O . LYS A 1 278 ? 3.055 -7.660 -25.034 1.00 71.19 278 LYS A O 1
ATOM 2218 N N . VAL A 1 279 ? 4.841 -8.401 -26.160 1.00 77.94 279 VAL A N 1
ATOM 2219 C CA . VAL A 1 279 ? 4.162 -8.702 -27.424 1.00 77.94 279 VAL A CA 1
ATOM 2220 C C . VAL A 1 279 ? 3.747 -10.173 -27.474 1.00 77.94 279 VAL A C 1
ATOM 2222 O O . VAL A 1 279 ? 2.669 -10.469 -27.978 1.00 77.94 279 VAL A O 1
ATOM 2225 N N . ALA A 1 280 ? 4.559 -11.088 -26.930 1.00 79.31 280 ALA A N 1
ATOM 2226 C CA . ALA A 1 280 ? 4.236 -12.507 -26.735 1.00 79.31 280 ALA A CA 1
ATOM 2227 C C . ALA A 1 280 ? 3.581 -13.179 -27.963 1.00 79.31 280 ALA A C 1
ATOM 2229 O O . ALA A 1 280 ? 2.563 -13.873 -27.864 1.00 79.31 280 ALA A O 1
ATOM 2230 N N . GLY A 1 281 ? 4.123 -12.911 -29.154 1.00 76.81 281 GLY A N 1
ATOM 2231 C CA . GLY A 1 281 ? 3.643 -13.507 -30.396 1.00 76.81 281 GLY A CA 1
ATOM 2232 C C . GLY A 1 281 ? 2.318 -12.940 -30.902 1.00 76.81 281 GLY A C 1
ATOM 2233 O O . GLY A 1 281 ? 1.728 -13.522 -31.806 1.00 76.81 281 GLY A O 1
ATOM 2234 N N . GLN A 1 282 ? 1.848 -11.814 -30.370 1.00 80.69 282 GLN A N 1
ATOM 2235 C CA . GLN A 1 282 ? 0.701 -11.085 -30.906 1.00 80.69 282 GLN A CA 1
ATOM 2236 C C . GLN A 1 282 ? 1.084 -10.252 -32.135 1.00 80.69 282 GLN A C 1
ATOM 2238 O O . GLN A 1 282 ? 2.255 -10.123 -32.506 1.00 80.69 282 GLN A O 1
ATOM 2243 N N . GLN A 1 283 ? 0.070 -9.719 -32.814 1.00 83.25 283 GLN A N 1
ATOM 2244 C CA . GLN A 1 283 ? 0.273 -8.756 -33.893 1.00 83.25 283 GLN A CA 1
ATOM 2245 C C . GLN A 1 283 ? 0.640 -7.395 -33.302 1.00 83.25 283 GLN A C 1
ATOM 2247 O O . GLN A 1 283 ? 0.024 -6.977 -32.329 1.00 83.25 283 GLN A O 1
ATOM 2252 N N . PHE A 1 284 ? 1.604 -6.703 -33.905 1.00 87.00 284 PHE A N 1
ATOM 2253 C CA . PHE A 1 284 ? 2.069 -5.400 -33.442 1.00 87.00 284 PHE A CA 1
ATOM 2254 C C . PHE A 1 284 ? 1.904 -4.332 -34.528 1.00 87.00 284 PHE A C 1
ATOM 2256 O O . PHE A 1 284 ? 2.231 -4.580 -35.691 1.00 87.00 284 PHE A O 1
ATOM 2263 N N . LEU A 1 285 ? 1.419 -3.144 -34.159 1.00 86.12 285 LEU A N 1
ATOM 2264 C CA . LEU A 1 285 ? 1.253 -2.009 -35.074 1.00 86.12 285 LEU A CA 1
ATOM 2265 C C . LEU A 1 285 ? 2.154 -0.835 -34.676 1.00 86.12 285 LEU A C 1
ATOM 2267 O O . LEU A 1 285 ? 2.146 -0.401 -33.531 1.00 86.12 285 LEU A O 1
ATOM 2271 N N . ILE A 1 286 ? 2.898 -0.297 -35.634 1.00 91.31 286 ILE A N 1
ATOM 2272 C CA . ILE A 1 286 ? 3.605 0.977 -35.537 1.00 91.31 286 ILE A CA 1
ATOM 2273 C C . ILE A 1 286 ? 2.970 1.898 -36.574 1.00 91.31 286 ILE A C 1
ATOM 2275 O O . ILE A 1 286 ? 2.975 1.564 -37.756 1.00 91.31 286 ILE A O 1
ATOM 2279 N N . GLN A 1 287 ? 2.389 3.013 -36.146 1.00 90.81 287 GLN A N 1
ATOM 2280 C CA . GLN A 1 287 ? 1.617 3.873 -37.035 1.00 90.81 287 GLN A CA 1
ATOM 2281 C C . GLN A 1 287 ? 1.821 5.366 -36.734 1.00 90.81 287 GLN A C 1
ATOM 2283 O O . GLN A 1 287 ? 1.890 5.754 -35.573 1.00 90.81 287 GLN A O 1
ATOM 2288 N N . ASP A 1 288 ? 1.857 6.218 -37.759 1.00 90.94 288 ASP A N 1
ATOM 2289 C CA . ASP A 1 288 ? 1.875 7.685 -37.620 1.00 90.94 288 ASP A CA 1
ATOM 2290 C C . ASP A 1 288 ? 3.039 8.194 -36.731 1.00 90.94 288 ASP A C 1
ATOM 2292 O O . ASP A 1 288 ? 2.853 9.070 -35.882 1.00 90.94 288 ASP A O 1
ATOM 2296 N N . CYS A 1 289 ? 4.233 7.598 -36.850 1.00 90.44 289 CYS A N 1
ATOM 2297 C CA . CYS A 1 289 ? 5.407 7.971 -36.048 1.00 90.44 289 CYS A CA 1
ATOM 2298 C C . CYS A 1 289 ? 6.398 8.843 -36.841 1.00 90.44 289 CYS A C 1
ATOM 2300 O O . CYS A 1 289 ? 6.688 8.554 -37.997 1.00 90.44 289 CYS A O 1
ATOM 2302 N N . GLU A 1 290 ? 6.989 9.863 -36.215 1.00 93.19 290 GLU A N 1
ATOM 2303 C CA . GLU A 1 290 ? 7.949 10.783 -36.853 1.00 93.19 290 GLU A CA 1
ATOM 2304 C C . GLU A 1 290 ? 9.234 10.919 -36.015 1.00 93.19 290 GLU A C 1
ATOM 2306 O O . GLU A 1 290 ? 9.164 11.134 -34.805 1.00 93.19 290 GLU A O 1
ATOM 2311 N N . ASN A 1 291 ? 10.419 10.806 -36.625 1.00 91.25 291 ASN A N 1
ATOM 2312 C CA . ASN A 1 291 ? 11.723 10.980 -35.953 1.00 91.25 291 ASN A CA 1
ATOM 2313 C C . ASN A 1 291 ? 11.927 10.084 -34.709 1.00 91.25 291 ASN A C 1
ATOM 2315 O O . ASN A 1 291 ? 12.532 10.496 -33.716 1.00 91.25 291 ASN A O 1
ATOM 2319 N N . CYS A 1 292 ? 11.373 8.870 -34.712 1.00 87.31 292 CYS A N 1
ATOM 2320 C CA . CYS A 1 292 ? 11.401 7.984 -33.541 1.00 87.31 292 CYS A CA 1
ATOM 2321 C C . CYS A 1 292 ? 12.426 6.851 -33.656 1.00 87.31 292 CYS A C 1
ATOM 2323 O O . CYS A 1 292 ? 12.601 6.278 -34.727 1.00 87.31 292 CYS A O 1
ATOM 2325 N N . ASN A 1 293 ? 13.003 6.432 -32.526 1.00 83.31 293 ASN A N 1
ATOM 2326 C CA . ASN A 1 293 ? 13.721 5.158 -32.422 1.00 83.31 293 ASN A CA 1
ATOM 2327 C C . ASN A 1 293 ? 12.824 4.131 -31.720 1.00 83.31 293 ASN A C 1
ATOM 2329 O O . ASN A 1 293 ? 12.483 4.303 -30.551 1.00 83.31 293 ASN A O 1
ATOM 2333 N N . ILE A 1 294 ? 12.428 3.070 -32.413 1.00 85.69 294 ILE A N 1
ATOM 23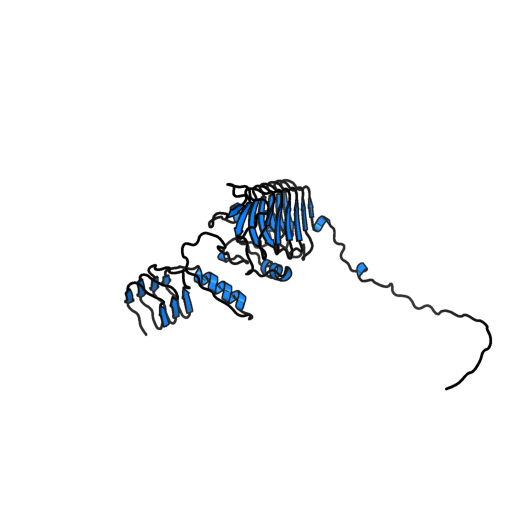34 C CA . ILE A 1 294 ? 11.446 2.098 -31.931 1.00 85.69 294 ILE A CA 1
ATOM 2335 C C . ILE A 1 294 ? 12.098 0.725 -31.841 1.00 85.69 294 ILE A C 1
ATOM 2337 O O . ILE A 1 294 ? 12.571 0.196 -32.842 1.00 85.69 294 ILE A O 1
ATOM 2341 N N . TYR A 1 295 ? 12.092 0.125 -30.654 1.00 84.31 295 TYR A N 1
ATOM 2342 C CA . TYR A 1 295 ? 12.739 -1.160 -30.402 1.00 84.31 295 TYR A CA 1
ATOM 2343 C C . TYR A 1 295 ? 11.745 -2.191 -29.880 1.00 84.31 295 TYR A C 1
ATOM 2345 O O . TYR A 1 295 ? 11.301 -2.120 -28.740 1.00 84.31 295 TYR A O 1
ATOM 2353 N N . ILE A 1 296 ? 11.411 -3.194 -30.680 1.00 85.56 296 ILE A N 1
ATOM 2354 C CA . ILE A 1 296 ? 10.607 -4.331 -30.235 1.00 85.56 296 ILE A CA 1
ATOM 2355 C C . ILE A 1 296 ? 11.570 -5.476 -29.958 1.00 85.56 296 ILE A C 1
ATOM 2357 O O . ILE A 1 296 ? 12.010 -6.142 -30.881 1.00 85.56 296 ILE A O 1
ATOM 2361 N N . PHE A 1 297 ? 11.924 -5.710 -28.699 1.00 75.75 297 PHE A N 1
ATOM 2362 C CA . PHE A 1 297 ? 12.837 -6.787 -28.295 1.00 75.75 297 PHE A CA 1
ATOM 2363 C C . PHE A 1 297 ? 12.125 -8.123 -28.050 1.00 75.75 297 PHE A C 1
ATOM 2365 O O . PHE A 1 297 ? 12.688 -9.013 -27.420 1.00 75.75 297 PHE A O 1
ATOM 2372 N N . ASP A 1 298 ? 10.896 -8.265 -28.534 1.00 76.69 298 ASP A N 1
ATOM 2373 C CA . ASP A 1 298 ? 10.050 -9.427 -28.296 1.00 76.69 298 ASP A CA 1
ATOM 2374 C C . ASP A 1 298 ? 9.661 -10.132 -29.595 1.00 76.69 298 ASP A C 1
ATOM 2376 O O . ASP A 1 298 ? 9.771 -9.562 -30.686 1.00 76.69 298 ASP A O 1
ATOM 2380 N N . HIS A 1 299 ? 9.188 -11.372 -29.483 1.00 81.94 299 HIS A N 1
ATOM 2381 C CA . HIS A 1 299 ? 8.665 -12.088 -30.628 1.00 81.94 299 HIS A CA 1
ATOM 2382 C C . HIS A 1 299 ? 7.241 -11.630 -30.976 1.00 81.94 299 HIS A C 1
ATOM 2384 O O . HIS A 1 299 ? 6.402 -11.397 -30.107 1.00 81.94 299 HIS A O 1
ATOM 2390 N N . SER A 1 300 ? 6.953 -11.501 -32.271 1.00 85.31 300 SER A N 1
ATOM 2391 C CA . SER A 1 300 ? 5.656 -11.030 -32.786 1.00 85.31 300 SER A CA 1
ATOM 2392 C C . SER A 1 300 ? 5.090 -12.003 -33.825 1.00 85.31 300 SER A C 1
ATOM 2394 O O . SER A 1 300 ? 5.848 -12.618 -34.579 1.00 85.31 300 SER A O 1
ATOM 2396 N N . ALA A 1 301 ? 3.763 -12.137 -33.924 1.00 85.44 301 ALA A N 1
ATOM 2397 C CA . ALA A 1 301 ? 3.145 -12.890 -35.023 1.00 85.44 301 ALA A CA 1
ATOM 2398 C C . ALA A 1 301 ? 3.315 -12.153 -36.350 1.00 85.44 301 ALA A C 1
ATOM 2400 O O . ALA A 1 301 ? 3.787 -12.730 -37.321 1.00 85.44 301 ALA A O 1
ATOM 2401 N N . THR A 1 302 ? 2.943 -10.878 -36.390 1.00 85.62 302 THR A N 1
ATOM 2402 C CA . THR A 1 302 ? 3.098 -10.001 -37.555 1.00 85.62 302 THR A CA 1
ATOM 2403 C C . THR A 1 302 ? 3.347 -8.586 -37.070 1.00 85.62 302 THR A C 1
ATOM 2405 O O . THR A 1 302 ? 2.760 -8.185 -36.067 1.00 85.62 302 THR A O 1
ATOM 2408 N N . VAL A 1 303 ? 4.148 -7.816 -37.798 1.00 90.81 303 VAL A N 1
ATOM 2409 C CA . VAL A 1 303 ? 4.374 -6.396 -37.495 1.00 90.81 303 VAL A CA 1
ATOM 2410 C C . VAL A 1 303 ? 3.905 -5.566 -38.681 1.00 90.81 303 VAL A C 1
ATOM 2412 O O . VAL A 1 303 ? 4.261 -5.870 -39.816 1.00 90.81 303 VAL A O 1
ATOM 2415 N N . THR A 1 304 ? 3.095 -4.541 -38.441 1.00 90.56 304 THR A N 1
ATOM 2416 C CA . THR A 1 304 ? 2.713 -3.556 -39.463 1.00 90.56 304 THR A CA 1
ATOM 2417 C C . THR A 1 304 ? 3.319 -2.212 -39.106 1.00 90.56 304 THR A C 1
ATOM 2419 O O . THR A 1 304 ? 3.206 -1.782 -37.965 1.00 90.56 304 THR A O 1
ATOM 2422 N N . ILE A 1 305 ? 3.962 -1.575 -40.077 1.00 92.88 305 ILE A N 1
ATOM 2423 C CA . ILE A 1 305 ? 4.563 -0.250 -39.982 1.00 92.88 305 ILE A CA 1
ATOM 2424 C C . ILE A 1 305 ? 3.876 0.604 -41.043 1.00 92.88 305 ILE A C 1
ATOM 2426 O O . ILE A 1 305 ? 3.996 0.309 -42.234 1.00 92.88 305 ILE A O 1
ATOM 2430 N N . ASP A 1 306 ? 3.109 1.601 -40.617 1.00 91.06 306 ASP A N 1
ATOM 2431 C CA . ASP A 1 306 ? 2.298 2.446 -41.497 1.00 91.06 306 ASP A CA 1
ATOM 2432 C C . ASP A 1 306 ? 2.564 3.932 -41.222 1.00 91.06 306 ASP A C 1
ATOM 2434 O O . ASP A 1 306 ? 2.688 4.339 -40.072 1.00 91.06 306 ASP A O 1
ATOM 2438 N N . ASP A 1 307 ? 2.700 4.730 -42.276 1.00 92.19 307 ASP A N 1
ATOM 2439 C CA . ASP A 1 307 ? 2.838 6.197 -42.225 1.00 92.19 307 ASP A CA 1
ATOM 2440 C C . ASP A 1 307 ? 3.909 6.725 -41.243 1.00 92.19 307 ASP A C 1
ATOM 2442 O O . ASP A 1 307 ? 3.719 7.702 -40.522 1.00 92.19 307 ASP A O 1
ATOM 2446 N N . CYS A 1 308 ? 5.058 6.044 -41.178 1.00 90.12 308 CYS A N 1
ATOM 2447 C CA . CYS A 1 308 ? 6.182 6.442 -40.329 1.00 90.12 308 CYS A CA 1
ATOM 2448 C C . CYS A 1 308 ? 7.256 7.191 -41.137 1.00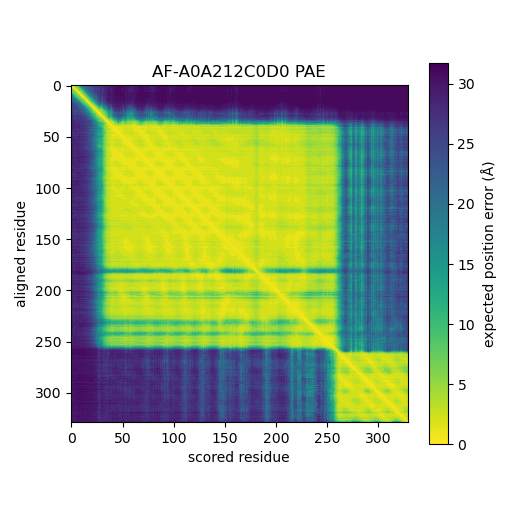 90.12 308 CYS A C 1
ATOM 2450 O O . CYS A 1 308 ? 7.614 6.754 -42.232 1.00 90.12 308 CYS A O 1
ATOM 2452 N N . THR A 1 309 ? 7.792 8.289 -40.597 1.00 92.31 309 THR A N 1
ATOM 2453 C CA . THR A 1 309 ? 8.783 9.154 -41.266 1.00 92.31 309 THR A CA 1
ATOM 2454 C C . THR A 1 309 ? 10.049 9.304 -40.421 1.00 92.31 309 THR A C 1
ATOM 2456 O O . THR A 1 309 ? 9.955 9.645 -39.241 1.00 92.31 309 THR A O 1
ATOM 2459 N N . ASN A 1 310 ? 11.229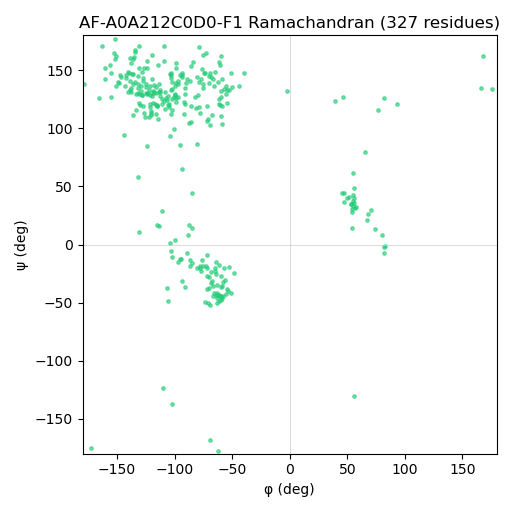 9.079 -41.010 1.00 90.62 310 ASN A N 1
ATOM 2460 C CA . ASN A 1 310 ? 12.534 9.208 -40.342 1.00 90.62 310 ASN A CA 1
ATOM 2461 C C . ASN A 1 310 ? 12.620 8.421 -39.013 1.00 90.62 310 ASN A C 1
ATOM 2463 O O . ASN A 1 310 ? 13.123 8.899 -37.995 1.00 90.62 310 ASN A O 1
ATOM 2467 N N . CYS A 1 311 ? 12.066 7.205 -38.996 1.00 84.38 311 CYS A N 1
ATOM 2468 C CA . CYS A 1 311 ? 12.081 6.331 -37.826 1.00 84.38 311 CYS A CA 1
ATOM 2469 C C . CYS A 1 311 ? 13.130 5.223 -37.962 1.00 84.38 311 CYS A C 1
ATOM 2471 O O . CYS A 1 311 ? 13.158 4.502 -38.956 1.00 84.38 311 CYS A O 1
ATOM 2473 N N . VAL A 1 312 ? 13.920 4.999 -36.912 1.00 86.75 312 VAL A N 1
ATOM 2474 C CA . VAL A 1 312 ? 14.783 3.818 -36.789 1.00 86.75 312 VAL A CA 1
ATOM 2475 C C . VAL A 1 312 ? 14.004 2.737 -36.054 1.00 86.75 312 VAL A C 1
ATOM 2477 O O . VAL A 1 312 ? 13.714 2.881 -34.869 1.00 86.75 312 VAL A O 1
ATOM 2480 N N . ILE A 1 313 ? 13.655 1.651 -36.742 1.00 88.12 313 ILE A N 1
ATOM 2481 C CA . ILE A 1 313 ? 12.833 0.577 -36.173 1.00 88.12 313 ILE A CA 1
ATOM 2482 C C . ILE A 1 313 ? 13.644 -0.717 -36.100 1.00 88.12 313 ILE A C 1
ATOM 2484 O O . ILE A 1 313 ? 14.082 -1.253 -37.116 1.00 88.12 313 ILE A O 1
ATOM 2488 N N . PHE A 1 314 ? 13.809 -1.240 -34.889 1.00 86.69 314 PHE A N 1
ATOM 2489 C CA . PHE A 1 314 ? 14.381 -2.549 -34.613 1.00 86.69 314 PHE A CA 1
ATOM 2490 C C . PHE A 1 314 ? 13.275 -3.523 -34.207 1.00 86.69 314 PHE A C 1
ATOM 2492 O O . PHE A 1 314 ? 12.507 -3.251 -33.283 1.00 86.69 314 PHE A O 1
ATOM 2499 N N . LEU A 1 315 ? 13.222 -4.676 -34.873 1.00 87.25 315 LEU A N 1
ATOM 2500 C CA . LEU A 1 315 ? 12.261 -5.738 -34.596 1.00 87.25 315 LEU A CA 1
ATOM 2501 C C . LEU A 1 315 ? 12.993 -7.008 -34.156 1.00 87.25 315 LEU A C 1
ATOM 2503 O O . LEU A 1 315 ? 13.932 -7.456 -34.812 1.00 87.25 315 LEU A O 1
ATOM 2507 N N . GLY A 1 316 ? 12.525 -7.596 -33.061 1.00 80.88 316 GLY A N 1
ATOM 2508 C CA . GLY A 1 316 ? 12.862 -8.938 -32.618 1.00 80.88 316 GLY A CA 1
ATOM 2509 C C . GLY A 1 316 ? 12.261 -10.002 -33.545 1.00 80.88 316 GLY A C 1
ATOM 2510 O O . GLY A 1 316 ? 11.783 -9.689 -34.638 1.00 80.88 316 GLY A O 1
ATOM 2511 N N . PRO A 1 317 ? 12.283 -11.285 -33.149 1.00 86.25 317 PRO A N 1
ATOM 2512 C CA . PRO A 1 317 ? 11.829 -12.376 -34.008 1.00 86.25 317 PRO A CA 1
ATOM 2513 C C . PRO A 1 317 ? 10.363 -12.226 -34.454 1.00 86.25 317 PRO A C 1
ATOM 2515 O O . PRO A 1 317 ? 9.446 -12.253 -33.638 1.00 86.25 317 PRO A O 1
ATOM 2518 N N . VAL A 1 318 ? 10.108 -12.136 -35.761 1.00 89.62 318 VAL A N 1
ATOM 2519 C CA . VAL A 1 318 ? 8.741 -12.110 -36.310 1.00 89.62 318 VAL A CA 1
ATOM 2520 C C . VAL A 1 318 ? 8.433 -13.458 -36.952 1.00 89.62 318 VAL A C 1
ATOM 2522 O O . VAL A 1 318 ? 9.130 -13.888 -37.867 1.00 89.62 318 VAL A O 1
ATOM 2525 N N . LYS A 1 319 ? 7.398 -14.149 -36.460 1.00 83.50 319 LYS A N 1
ATOM 2526 C CA . LYS A 1 319 ? 7.012 -15.485 -36.946 1.00 83.50 319 LYS A CA 1
ATOM 2527 C C . LYS A 1 319 ? 6.375 -15.438 -38.339 1.00 83.50 319 LYS A C 1
ATOM 2529 O O . LYS A 1 319 ? 6.562 -16.355 -39.133 1.00 83.50 319 LYS A O 1
ATOM 2534 N N . GLY A 1 320 ? 5.566 -14.415 -38.594 1.00 86.62 320 GLY A N 1
ATOM 2535 C CA . GLY A 1 320 ? 4.889 -14.158 -39.861 1.00 86.62 320 GLY A CA 1
ATOM 2536 C C . GLY A 1 320 ? 5.584 -13.056 -40.656 1.00 86.62 320 GLY A C 1
ATOM 2537 O O . GLY A 1 320 ? 6.806 -13.022 -40.761 1.00 86.62 320 GLY A O 1
ATOM 2538 N N . SER A 1 321 ? 4.800 -12.153 -41.241 1.00 89.88 321 SER A N 1
ATOM 2539 C CA . SER A 1 321 ? 5.314 -11.089 -42.108 1.00 89.88 321 SER A CA 1
ATOM 2540 C C . SER A 1 321 ? 5.466 -9.752 -41.382 1.00 89.88 321 SER A C 1
ATOM 2542 O O . SER A 1 321 ? 4.720 -9.438 -40.449 1.00 89.88 321 SER A O 1
ATOM 2544 N N . VAL A 1 322 ? 6.413 -8.950 -41.871 1.00 91.62 322 VAL A N 1
ATOM 2545 C CA . VAL A 1 322 ? 6.537 -7.522 -41.565 1.00 91.62 322 VAL A CA 1
ATOM 2546 C C . VAL A 1 322 ? 5.997 -6.739 -42.761 1.00 91.62 322 VAL A C 1
ATOM 2548 O O . VAL A 1 322 ? 6.435 -6.961 -43.889 1.00 91.62 322 VAL A O 1
ATOM 2551 N N . PHE A 1 323 ? 5.036 -5.849 -42.528 1.00 87.88 323 PHE A N 1
ATOM 2552 C CA . PHE A 1 323 ? 4.421 -5.012 -43.555 1.00 87.88 323 PHE A CA 1
ATOM 2553 C C . PHE A 1 323 ? 4.874 -3.565 -43.395 1.00 87.88 323 PHE A C 1
ATOM 2555 O O . PHE A 1 323 ? 4.769 -3.020 -42.303 1.00 87.88 323 PHE A O 1
ATOM 2562 N N . PHE A 1 324 ? 5.304 -2.942 -44.490 1.00 90.38 324 PHE A N 1
ATOM 2563 C CA . PHE A 1 324 ? 5.603 -1.511 -44.558 1.00 90.38 324 PHE A CA 1
ATOM 2564 C C . PHE A 1 324 ? 4.604 -0.832 -45.493 1.00 90.38 324 PHE A C 1
ATOM 2566 O O . PHE A 1 324 ? 4.357 -1.320 -46.600 1.00 90.38 324 PHE A O 1
ATOM 2573 N N . ARG A 1 325 ? 4.015 0.277 -45.050 1.00 87.56 325 ARG A N 1
ATOM 2574 C CA . ARG A 1 325 ? 3.033 1.066 -45.797 1.00 87.56 325 ARG A CA 1
ATOM 2575 C C . ARG A 1 325 ? 3.317 2.546 -45.594 1.00 87.56 325 ARG A C 1
ATOM 2577 O O . ARG A 1 325 ? 3.557 2.978 -44.478 1.00 87.56 325 ARG A O 1
ATOM 2584 N N . ASN A 1 326 ? 3.317 3.316 -46.678 1.00 86.50 326 ASN A N 1
ATOM 2585 C CA . ASN A 1 326 ? 3.427 4.781 -46.643 1.00 86.50 326 ASN A CA 1
ATOM 2586 C C . ASN A 1 326 ? 4.642 5.357 -45.876 1.00 86.50 326 ASN A C 1
ATOM 2588 O O . ASN A 1 326 ? 4.666 6.553 -45.610 1.00 86.50 326 ASN A O 1
ATOM 2592 N N . CYS A 1 327 ? 5.658 4.548 -45.550 1.00 85.62 327 CYS A N 1
ATOM 2593 C CA . CYS A 1 327 ? 6.827 5.008 -44.805 1.00 85.62 327 CYS A CA 1
ATOM 2594 C C . CYS A 1 327 ? 7.760 5.843 -45.685 1.00 85.62 327 CYS A C 1
ATOM 2596 O O . CYS A 1 327 ? 7.886 5.589 -46.888 1.00 85.62 327 CYS A O 1
ATOM 2598 N N . ARG A 1 328 ? 8.426 6.823 -45.076 1.00 83.44 328 ARG A N 1
ATOM 2599 C CA . ARG A 1 328 ? 9.381 7.717 -45.740 1.00 83.44 328 ARG A CA 1
ATOM 2600 C C . ARG A 1 328 ? 10.665 7.807 -44.922 1.00 83.44 328 ARG A C 1
ATOM 2602 O O . ARG A 1 328 ? 10.610 7.758 -43.692 1.00 83.44 328 ARG A O 1
ATOM 2609 N N . ASP A 1 329 ? 11.785 7.929 -45.625 1.00 74.31 329 ASP A N 1
ATOM 2610 C CA . ASP A 1 329 ? 13.087 8.209 -45.011 1.00 74.31 329 ASP A CA 1
ATOM 2611 C C . ASP A 1 329 ? 13.119 9.609 -44.389 1.00 74.31 329 ASP A C 1
ATOM 2613 O O . ASP A 1 329 ? 12.544 10.549 -44.995 1.00 74.31 329 ASP A O 1
#

Radius of gyration: 30.17 Å; Cα contacts (8 Å, |Δi|>4): 754; chains: 1; bounding box: 88×64×105 Å